Protein AF-A0A844G2J6-F1 (afdb_monomer_lite)

Secondary structure (DSSP, 8-state):
------HHHHHHHHHHHHSSSHHHHHHHHHH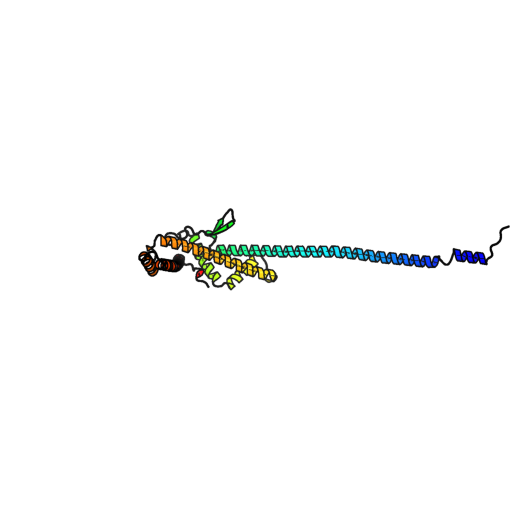HHHHHHHHHHHHHHHHHHHHHHHHHHHHHHHHHHHHHHHHHHHHHHHHHHHHHHHHHHHHHTT-GGGEEE-TTT--EEE--TTSEETTEE-S-HHHHHHHHHHHHHHHHHHTSHHHHHHHHHHHHHHHHT--GGG--HHHHHHHHHHHHHHHHHHHHHHHHHHHHHHHHHHHHHHH-GGG---HHHHHHHHHHHHSPSSHHHHHHHHHHHHHHHHHHHHHHHHHH----GGG--

Structure (mmCIF, N/CA/C/O backbone):
data_AF-A0A844G2J6-F1
#
_entry.id   AF-A0A844G2J6-F1
#
loop_
_atom_site.group_PDB
_atom_site.id
_atom_site.type_symbol
_atom_site.label_atom_id
_atom_site.label_alt_id
_atom_site.label_comp_id
_atom_site.label_asym_id
_atom_site.label_entity_id
_atom_site.label_seq_id
_atom_site.pdbx_PDB_ins_code
_atom_site.Cartn_x
_atom_site.Cartn_y
_atom_site.Cartn_z
_atom_site.occupancy
_atom_site.B_iso_or_equiv
_atom_site.auth_seq_id
_atom_site.auth_comp_id
_atom_site.auth_asym_id
_atom_site.auth_atom_id
_atom_site.pdbx_PDB_model_num
ATOM 1 N N . MET A 1 1 ? 70.015 45.980 -102.885 1.00 38.03 1 MET A N 1
ATOM 2 C CA . MET A 1 1 ? 71.198 45.625 -102.068 1.00 38.03 1 MET A CA 1
ATOM 3 C C . MET A 1 1 ? 70.719 45.194 -100.690 1.00 38.03 1 MET A C 1
ATOM 5 O O . MET A 1 1 ? 70.297 46.044 -99.923 1.00 38.03 1 MET A O 1
ATOM 9 N N . ALA A 1 2 ? 70.700 43.890 -100.407 1.00 39.66 2 ALA A N 1
ATOM 10 C CA . ALA A 1 2 ? 70.307 43.357 -99.101 1.00 39.66 2 ALA A CA 1
ATOM 11 C C . ALA A 1 2 ? 71.564 42.880 -98.361 1.00 39.66 2 ALA A C 1
ATOM 13 O O . ALA A 1 2 ? 72.277 41.994 -98.836 1.00 39.66 2 ALA A O 1
ATOM 14 N N . SER A 1 3 ? 71.861 43.516 -97.232 1.00 47.78 3 SER A N 1
ATOM 15 C CA . SER A 1 3 ? 72.982 43.195 -96.354 1.00 47.78 3 SER A CA 1
ATOM 16 C C . SER A 1 3 ? 72.789 41.803 -95.743 1.00 47.78 3 SER A C 1
ATOM 18 O O . SER A 1 3 ? 71.801 41.521 -95.066 1.00 47.78 3 SER A O 1
ATOM 20 N N . ARG A 1 4 ? 73.738 40.893 -95.991 1.00 55.53 4 ARG A N 1
ATOM 21 C CA . ARG A 1 4 ? 73.756 39.570 -95.353 1.00 55.53 4 ARG A CA 1
ATOM 22 C C . ARG A 1 4 ? 74.098 39.741 -93.872 1.00 55.53 4 ARG A C 1
ATOM 24 O O . ARG A 1 4 ? 75.212 40.129 -93.533 1.00 55.53 4 ARG A O 1
ATOM 31 N N . LEU A 1 5 ? 73.139 39.436 -92.998 1.00 55.03 5 LEU A N 1
ATOM 32 C CA . LEU A 1 5 ? 73.350 39.320 -91.553 1.00 55.03 5 LEU A CA 1
ATOM 33 C C . LEU A 1 5 ? 74.491 38.332 -91.264 1.00 55.03 5 LEU A C 1
ATOM 35 O O . LEU A 1 5 ? 74.475 37.194 -91.736 1.00 55.03 5 LEU A O 1
ATOM 39 N N . SER A 1 6 ? 75.475 38.773 -90.477 1.00 60.25 6 SER A N 1
ATOM 40 C CA . SER A 1 6 ? 76.598 37.944 -90.033 1.00 60.25 6 SER A CA 1
ATOM 41 C C . SER A 1 6 ? 76.106 36.711 -89.267 1.00 60.25 6 SER A C 1
ATOM 43 O O . SER A 1 6 ? 75.184 36.790 -88.450 1.00 60.25 6 SER A O 1
ATOM 45 N N . TYR A 1 7 ? 76.754 35.567 -89.506 1.00 58.81 7 TYR A N 1
ATOM 46 C CA . TYR A 1 7 ? 76.458 34.275 -88.874 1.00 58.81 7 TYR A CA 1
ATOM 47 C C . TYR A 1 7 ? 76.386 34.370 -87.340 1.00 58.81 7 TYR A C 1
ATOM 49 O O . TYR A 1 7 ? 75.514 33.768 -86.718 1.00 58.81 7 TYR A O 1
ATOM 57 N N . ARG A 1 8 ? 77.225 35.216 -86.722 1.00 58.56 8 ARG A N 1
ATOM 58 C CA . ARG A 1 8 ? 77.200 35.461 -85.270 1.00 58.56 8 ARG A CA 1
ATOM 59 C C . ARG A 1 8 ? 75.920 36.159 -84.812 1.00 58.56 8 ARG A C 1
ATOM 61 O O . ARG A 1 8 ? 75.346 35.750 -83.806 1.00 58.56 8 ARG A O 1
ATOM 68 N N . THR A 1 9 ? 75.439 37.154 -85.552 1.00 62.03 9 THR A N 1
ATOM 69 C CA . THR A 1 9 ? 74.200 37.880 -85.232 1.00 62.03 9 THR A CA 1
ATOM 70 C C . THR A 1 9 ? 72.976 36.985 -85.419 1.00 62.03 9 THR A C 1
ATOM 72 O O . THR A 1 9 ? 72.078 36.993 -84.584 1.00 62.03 9 THR A O 1
ATOM 75 N N . ARG A 1 10 ? 72.986 36.128 -86.450 1.00 55.34 10 ARG A N 1
ATOM 76 C CA . ARG A 1 10 ? 71.935 35.128 -86.696 1.00 55.34 10 ARG A CA 1
ATOM 77 C C . ARG A 1 10 ? 71.924 34.023 -85.634 1.00 55.34 10 ARG A C 1
ATOM 79 O O . ARG A 1 10 ? 70.853 33.640 -85.186 1.00 55.34 10 ARG A O 1
ATOM 86 N N . SER A 1 11 ? 73.095 33.571 -85.172 1.00 55.47 11 SER A N 1
ATOM 87 C CA . SER A 1 11 ? 73.214 32.581 -84.088 1.00 55.47 11 SER A CA 1
ATOM 88 C C . SER A 1 11 ? 72.790 33.127 -82.718 1.00 55.47 11 SER A C 1
ATOM 90 O O . SER A 1 11 ? 72.185 32.402 -81.936 1.00 55.47 11 SER A O 1
ATOM 92 N N . LYS A 1 12 ? 73.043 34.416 -82.438 1.00 59.94 12 LYS A N 1
ATOM 93 C CA . LYS A 1 12 ? 72.573 35.085 -81.214 1.00 59.94 12 LYS A CA 1
ATOM 94 C C . LYS A 1 12 ? 71.067 35.342 -81.242 1.00 59.94 12 LYS A C 1
ATOM 96 O O . LYS A 1 12 ? 70.417 35.132 -80.228 1.00 59.94 12 LYS A O 1
ATOM 101 N N . LEU A 1 13 ? 70.513 35.726 -82.395 1.00 56.41 13 LEU A N 1
ATOM 102 C CA . LEU A 1 13 ? 69.064 35.849 -82.577 1.00 56.41 13 LEU A CA 1
ATOM 103 C C . LEU A 1 13 ? 68.360 34.492 -82.485 1.00 56.41 13 LEU A C 1
ATOM 105 O O . LEU A 1 13 ? 67.333 34.409 -81.833 1.00 56.41 13 LEU A O 1
ATOM 109 N N . LEU A 1 14 ? 68.930 33.422 -83.051 1.00 56.06 14 LEU A N 1
ATOM 110 C CA . LEU A 1 14 ? 68.391 32.065 -82.906 1.00 56.06 14 LEU A CA 1
ATOM 111 C C . LEU A 1 14 ? 68.468 31.556 -81.460 1.00 56.06 14 LEU A C 1
ATOM 113 O O . LEU A 1 14 ? 67.520 30.930 -81.013 1.00 56.06 14 LEU A O 1
ATOM 117 N N . LYS A 1 15 ? 69.525 31.877 -80.699 1.00 54.53 15 LYS A N 1
ATOM 118 C CA . LYS A 1 15 ? 69.583 31.575 -79.256 1.00 54.53 15 LYS A CA 1
ATOM 119 C C . LYS A 1 15 ? 68.542 32.352 -78.442 1.00 54.53 15 LYS A C 1
ATOM 121 O O . LYS A 1 15 ? 67.881 31.756 -77.606 1.00 54.53 15 LYS A O 1
ATOM 126 N N . LEU A 1 16 ? 68.342 33.639 -78.732 1.00 55.03 16 LEU A N 1
ATOM 127 C CA . LEU A 1 16 ? 67.310 34.462 -78.085 1.00 55.03 16 LEU A CA 1
ATOM 128 C C . LEU A 1 16 ? 65.877 34.053 -78.469 1.00 55.03 16 LEU A C 1
ATOM 130 O O . LEU A 1 16 ? 64.970 34.226 -77.666 1.00 55.03 16 LEU A O 1
ATOM 134 N N . LEU A 1 17 ? 65.672 33.503 -79.672 1.00 53.16 17 LEU A N 1
ATOM 135 C CA . LEU A 1 17 ? 64.368 33.009 -80.133 1.00 53.16 17 LEU A CA 1
ATOM 136 C C . LEU A 1 17 ? 64.063 31.559 -79.720 1.00 53.16 17 LEU A C 1
ATOM 138 O O . LEU A 1 17 ? 62.895 31.195 -79.753 1.00 53.16 17 LEU A O 1
ATOM 142 N N . HIS A 1 18 ? 65.062 30.727 -79.390 1.00 54.03 18 HIS A N 1
ATOM 143 C CA . HIS A 1 18 ? 64.868 29.280 -79.166 1.00 54.03 18 HIS A CA 1
ATOM 144 C C . HIS A 1 18 ? 65.481 28.695 -77.880 1.00 54.03 18 HIS A C 1
ATOM 146 O O . HIS A 1 18 ? 65.422 27.481 -77.710 1.00 54.03 18 HIS A O 1
ATOM 152 N N . GLY A 1 19 ? 66.072 29.461 -76.958 1.00 53.16 19 GLY A N 1
ATOM 153 C CA . GLY A 1 19 ? 66.749 28.798 -75.837 1.00 53.16 19 GLY A CA 1
ATOM 154 C C . GLY A 1 19 ? 67.123 29.680 -74.666 1.00 53.16 19 GLY A C 1
ATOM 155 O O . GLY A 1 19 ? 68.277 30.070 -74.556 1.00 53.16 19 GLY A O 1
ATOM 156 N N . GLU A 1 20 ? 66.138 29.907 -73.795 1.00 45.84 20 GLU A N 1
ATOM 157 C CA . GLU A 1 20 ? 66.303 29.984 -72.327 1.00 45.84 20 GLU A CA 1
ATOM 158 C C . GLU A 1 20 ? 64.940 30.018 -71.602 1.00 45.84 20 GLU A C 1
ATOM 160 O O . GLU A 1 20 ? 64.871 29.732 -70.413 1.00 45.84 20 GLU A O 1
ATOM 165 N N . SER A 1 21 ? 63.831 30.265 -72.318 1.00 49.78 21 SER A N 1
ATOM 166 C CA . SER A 1 21 ? 62.484 30.283 -71.720 1.00 49.78 21 SER A CA 1
ATOM 167 C C . SER A 1 21 ? 61.708 28.960 -71.806 1.00 49.78 21 SER A C 1
ATOM 169 O O . SER A 1 21 ? 60.762 28.807 -71.048 1.00 49.78 21 SER A O 1
ATOM 171 N N . ALA A 1 22 ? 62.070 28.021 -72.690 1.00 48.78 22 ALA A N 1
ATOM 172 C CA . ALA A 1 22 ? 61.271 26.808 -72.937 1.00 48.78 22 ALA A CA 1
ATOM 173 C C . ALA A 1 22 ? 61.514 25.685 -71.910 1.00 48.78 22 ALA A C 1
ATOM 175 O O . ALA A 1 22 ? 60.570 25.047 -71.469 1.00 48.78 22 ALA A O 1
ATOM 176 N N . ALA A 1 23 ? 62.761 25.486 -71.463 1.00 48.62 23 ALA A N 1
ATOM 177 C CA . ALA A 1 23 ? 63.071 24.485 -70.435 1.00 48.62 23 ALA A CA 1
ATOM 178 C C . ALA A 1 23 ? 62.541 24.901 -69.048 1.00 48.62 23 ALA A C 1
ATOM 180 O O . ALA A 1 23 ? 61.980 24.084 -68.326 1.00 48.62 23 ALA A O 1
ATOM 181 N N . ASN A 1 24 ? 62.630 26.196 -68.713 1.00 49.09 24 ASN A N 1
ATOM 182 C CA . ASN A 1 24 ? 62.029 26.730 -67.489 1.00 49.09 24 ASN A CA 1
ATOM 183 C C . ASN A 1 24 ? 60.497 26.810 -67.592 1.00 49.09 24 ASN A C 1
ATOM 185 O O . ASN A 1 24 ? 59.831 26.597 -66.586 1.00 49.09 24 ASN A O 1
ATOM 189 N N . SER A 1 25 ? 59.908 27.094 -68.766 1.00 52.03 25 SER A N 1
ATOM 190 C CA . SER A 1 25 ? 58.443 27.064 -68.911 1.00 52.03 25 SER A CA 1
ATOM 191 C C . SER A 1 25 ? 57.895 25.648 -68.802 1.00 52.03 25 SER A C 1
ATOM 193 O O . SER A 1 25 ? 56.888 25.474 -68.136 1.00 52.03 25 SER A O 1
ATOM 195 N N . GLU A 1 26 ? 58.566 24.641 -69.367 1.00 55.22 26 GLU A N 1
ATOM 196 C CA . GLU A 1 26 ? 58.175 23.235 -69.206 1.00 55.22 26 GLU A CA 1
ATOM 197 C C . GLU A 1 26 ? 58.295 22.776 -67.745 1.00 55.22 26 GLU A C 1
ATOM 199 O O . GLU A 1 26 ? 57.360 22.166 -67.238 1.00 55.22 26 GLU A O 1
ATOM 204 N N . GLU A 1 27 ? 59.366 23.119 -67.017 1.00 60.72 27 GLU A N 1
ATOM 205 C CA . GLU A 1 27 ? 59.474 22.813 -65.577 1.00 60.72 27 GLU A CA 1
ATOM 206 C C . GLU A 1 27 ? 58.446 23.575 -64.722 1.00 60.72 27 GLU A C 1
ATOM 208 O O . GLU A 1 27 ? 57.908 23.024 -63.758 1.00 60.72 27 GLU A O 1
ATOM 213 N N . HIS A 1 28 ? 58.134 24.830 -65.060 1.00 63.06 28 HIS A N 1
ATOM 214 C CA . HIS A 1 28 ? 57.092 25.605 -64.384 1.00 63.06 28 HIS A CA 1
ATOM 215 C C . HIS A 1 28 ? 55.682 25.089 -64.698 1.00 63.06 28 HIS A C 1
ATOM 217 O O . HIS A 1 28 ? 54.852 25.042 -63.792 1.00 63.06 28 HIS A O 1
ATOM 223 N N . GLU A 1 29 ? 55.412 24.657 -65.930 1.00 66.62 29 GLU A N 1
ATOM 224 C CA . GLU A 1 29 ? 54.155 24.016 -66.325 1.00 66.62 29 GLU A CA 1
ATOM 225 C C . GLU A 1 29 ? 54.007 22.645 -65.660 1.00 66.62 29 GLU A C 1
ATOM 227 O O . GLU A 1 29 ? 52.950 22.350 -65.106 1.00 66.62 29 GLU A O 1
ATOM 232 N N . LEU A 1 30 ? 55.073 21.840 -65.605 1.00 72.50 30 LEU A N 1
ATOM 233 C CA . LEU A 1 30 ? 55.071 20.549 -64.919 1.00 72.50 30 LEU A CA 1
ATOM 234 C C . LEU A 1 30 ? 54.838 20.726 -63.411 1.00 72.50 30 LEU A C 1
ATOM 236 O O . LEU A 1 30 ? 54.000 20.036 -62.835 1.00 72.50 30 LEU A O 1
ATOM 240 N N . ASN A 1 31 ? 55.515 21.687 -62.772 1.00 74.19 31 ASN A N 1
ATOM 241 C CA . ASN A 1 31 ? 55.301 22.015 -61.359 1.00 74.19 31 ASN A CA 1
ATOM 242 C C . ASN A 1 31 ? 53.898 22.579 -61.095 1.00 74.19 31 ASN A C 1
ATOM 244 O O . ASN A 1 31 ? 53.303 22.251 -60.070 1.00 74.19 31 ASN A O 1
ATOM 248 N N . ALA A 1 32 ? 53.338 23.381 -62.006 1.00 75.06 32 ALA A N 1
ATOM 249 C CA . ALA A 1 32 ? 51.963 23.866 -61.905 1.00 75.06 32 ALA A CA 1
ATOM 250 C C . ALA A 1 32 ? 50.948 22.718 -62.021 1.00 75.06 32 ALA A C 1
ATOM 252 O O . ALA A 1 32 ? 50.003 22.657 -61.235 1.00 75.06 32 ALA A O 1
ATOM 253 N N . VAL A 1 33 ? 51.177 21.766 -62.930 1.00 80.88 33 VAL A N 1
ATOM 254 C CA . VAL A 1 33 ? 50.357 20.555 -63.074 1.00 80.88 33 VAL A CA 1
ATOM 255 C C . VAL A 1 33 ? 50.479 19.663 -61.836 1.00 80.88 33 VAL A C 1
ATOM 257 O O . VAL A 1 33 ? 49.460 19.216 -61.313 1.00 80.88 33 VAL A O 1
ATOM 260 N N . PHE A 1 34 ? 51.683 19.451 -61.298 1.00 79.06 34 PHE A N 1
ATOM 261 C CA . PHE A 1 34 ? 51.869 18.702 -60.050 1.00 79.06 34 PHE A CA 1
ATOM 262 C C . PHE A 1 34 ? 51.195 19.385 -58.859 1.00 79.06 34 PHE A C 1
ATOM 264 O O . PHE A 1 34 ? 50.539 18.710 -58.064 1.00 79.06 34 PHE A O 1
ATOM 271 N N . LEU A 1 35 ? 51.290 20.713 -58.746 1.00 85.06 35 LEU A N 1
ATOM 272 C CA . LEU A 1 35 ? 50.592 21.480 -57.716 1.00 85.06 35 LEU A CA 1
ATOM 273 C C . LEU A 1 35 ? 49.072 21.338 -57.866 1.00 85.06 35 LEU A C 1
ATOM 275 O O . LEU A 1 35 ? 48.380 21.113 -56.878 1.00 85.06 35 LEU A O 1
ATOM 279 N N . GLN A 1 36 ? 48.555 21.402 -59.094 1.00 85.00 36 GLN A N 1
ATOM 280 C CA . GLN A 1 36 ? 47.131 21.257 -59.384 1.00 85.00 36 GLN A CA 1
ATOM 281 C C . GLN A 1 36 ? 46.622 19.844 -59.077 1.00 85.00 36 GLN A C 1
ATOM 283 O O . GLN A 1 36 ? 45.550 19.701 -58.495 1.00 85.00 36 GLN A O 1
ATOM 288 N N . ILE A 1 37 ? 47.399 18.807 -59.398 1.00 84.88 37 ILE A N 1
ATOM 289 C CA . ILE A 1 37 ? 47.086 17.418 -59.037 1.00 84.88 37 ILE A CA 1
ATOM 290 C C . ILE A 1 37 ? 47.108 17.253 -57.514 1.00 84.88 37 ILE A C 1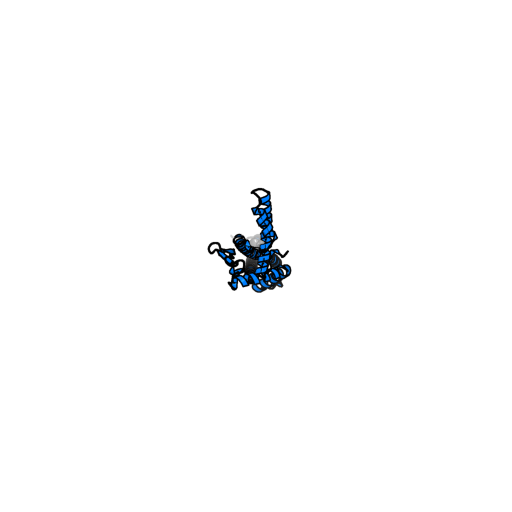
ATOM 292 O O . ILE A 1 37 ? 46.184 16.674 -56.950 1.00 84.88 37 ILE A O 1
ATOM 296 N N . THR A 1 38 ? 48.110 17.805 -56.830 1.00 88.00 38 THR A N 1
ATOM 297 C CA . THR A 1 38 ? 48.218 17.723 -55.365 1.00 88.00 38 THR A CA 1
ATOM 298 C C . THR A 1 38 ? 47.055 18.446 -54.684 1.00 88.00 38 THR A C 1
ATOM 300 O O . THR A 1 38 ? 46.446 17.908 -53.760 1.00 88.00 38 THR A O 1
ATOM 303 N N . LEU A 1 39 ? 46.681 19.628 -55.183 1.00 88.12 39 LEU A N 1
ATOM 304 C CA . LEU A 1 39 ? 45.526 20.386 -54.708 1.00 88.12 39 LEU A CA 1
ATOM 305 C C . LEU A 1 39 ? 44.217 19.634 -54.974 1.00 88.12 39 LEU A C 1
ATOM 307 O O . LEU A 1 39 ? 43.365 19.569 -54.094 1.00 88.12 39 LEU A O 1
ATOM 311 N N . ALA A 1 40 ? 44.061 19.034 -56.156 1.00 88.75 40 ALA A N 1
ATOM 312 C CA . ALA A 1 40 ? 42.883 18.245 -56.502 1.00 88.75 40 ALA A CA 1
ATOM 313 C C . ALA A 1 40 ? 42.748 17.010 -55.601 1.00 88.75 40 ALA A C 1
ATOM 315 O O . ALA A 1 40 ? 41.662 16.742 -55.092 1.00 88.75 40 ALA A O 1
ATOM 316 N N . ILE A 1 41 ? 43.848 16.299 -55.334 1.00 90.12 41 ILE A N 1
ATOM 317 C CA . ILE A 1 41 ? 43.869 15.165 -54.403 1.00 90.12 41 ILE A CA 1
ATOM 318 C C . ILE A 1 41 ? 43.509 15.633 -52.989 1.00 90.12 41 ILE A C 1
ATOM 320 O O . ILE A 1 41 ? 42.654 15.026 -52.348 1.00 90.12 41 ILE A O 1
ATOM 324 N N . MET A 1 42 ? 44.093 16.738 -52.516 1.00 91.75 42 MET A N 1
ATOM 325 C CA . MET A 1 42 ? 43.768 17.316 -51.210 1.00 91.75 42 MET A CA 1
ATOM 326 C C . MET A 1 42 ? 42.285 17.694 -51.113 1.00 91.75 42 MET A C 1
ATOM 328 O O . MET A 1 42 ? 41.647 17.409 -50.104 1.00 91.75 42 MET A O 1
ATOM 332 N N . LEU A 1 43 ? 41.715 18.282 -52.168 1.00 91.75 43 LEU A N 1
ATOM 333 C CA . LEU A 1 43 ? 40.308 18.670 -52.214 1.00 91.75 43 LEU A CA 1
ATOM 334 C C . LEU A 1 43 ? 39.384 17.445 -52.182 1.00 91.75 43 LEU A C 1
ATOM 336 O O . LEU A 1 43 ? 38.404 17.442 -51.443 1.00 91.75 43 LEU A O 1
ATOM 340 N N . ILE A 1 44 ? 39.724 16.380 -52.914 1.00 89.56 44 ILE A N 1
ATOM 341 C CA . ILE A 1 44 ? 38.993 15.104 -52.875 1.00 89.56 44 ILE A CA 1
ATOM 342 C C . ILE A 1 44 ? 39.046 14.498 -51.468 1.00 89.56 44 ILE A C 1
ATOM 344 O O . ILE A 1 44 ? 38.012 14.077 -50.945 1.00 89.56 44 ILE A O 1
ATOM 348 N N . PHE A 1 45 ? 40.216 14.492 -50.824 1.00 89.94 45 PHE A N 1
ATOM 349 C CA . PHE A 1 45 ? 40.353 14.027 -49.441 1.00 89.94 45 PHE A CA 1
ATOM 350 C C . PHE A 1 45 ? 39.523 14.866 -48.472 1.00 89.94 45 PHE A C 1
ATOM 352 O O . PHE A 1 45 ? 38.827 14.308 -47.628 1.00 89.94 45 PHE A O 1
ATOM 359 N N . MET A 1 46 ? 39.547 16.190 -48.622 1.00 85.81 46 MET A N 1
ATOM 360 C CA . MET A 1 46 ? 38.793 17.102 -47.771 1.00 85.81 46 MET A CA 1
ATOM 361 C C . MET A 1 46 ? 37.281 16.880 -47.922 1.00 85.81 46 MET A C 1
ATOM 363 O O . MET A 1 46 ? 36.587 16.734 -46.921 1.00 85.81 46 MET A O 1
ATOM 367 N N . ILE A 1 47 ? 36.774 16.769 -49.155 1.00 84.69 47 ILE A N 1
ATOM 368 C CA . ILE A 1 47 ? 35.358 16.475 -49.431 1.00 84.69 47 ILE A CA 1
ATOM 369 C C . ILE A 1 47 ? 34.964 15.116 -48.844 1.00 84.69 47 ILE A C 1
ATOM 371 O O . ILE A 1 47 ? 33.934 15.006 -48.185 1.00 84.69 47 ILE A O 1
ATOM 375 N N . THR A 1 48 ? 35.793 14.088 -49.033 1.00 82.81 48 THR A N 1
ATOM 376 C CA . THR A 1 48 ? 35.517 12.739 -48.511 1.00 82.81 48 THR A CA 1
ATOM 377 C C . THR A 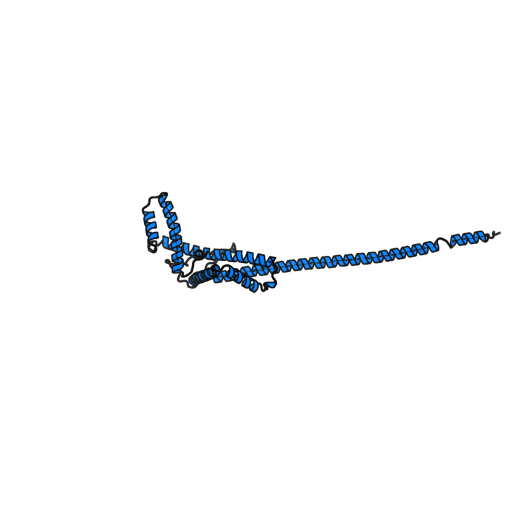1 48 ? 35.497 12.726 -46.982 1.00 82.81 48 THR A C 1
ATOM 379 O O . THR A 1 48 ? 34.619 12.107 -46.385 1.00 82.81 48 THR A O 1
ATOM 382 N N . PHE A 1 49 ? 36.419 13.448 -46.340 1.00 82.06 49 PHE A N 1
ATOM 383 C CA . PHE A 1 49 ? 36.458 13.607 -44.888 1.00 82.06 49 PHE A CA 1
ATOM 384 C C . PHE A 1 49 ? 35.225 14.346 -44.357 1.00 82.06 49 PHE A C 1
ATOM 386 O O . PHE A 1 49 ? 34.625 13.894 -43.385 1.00 82.06 49 PHE A O 1
ATOM 393 N N . PHE A 1 50 ? 34.803 15.435 -45.008 1.00 77.88 50 PHE A N 1
ATOM 394 C CA . PHE A 1 50 ? 33.596 16.168 -44.616 1.00 77.88 50 PHE A CA 1
ATOM 395 C C . PHE A 1 50 ? 32.329 15.324 -44.770 1.00 77.88 50 PHE A C 1
ATOM 397 O O . PHE A 1 50 ? 31.548 15.244 -43.827 1.00 77.88 50 PHE A O 1
ATOM 404 N N . LEU A 1 51 ? 32.164 14.623 -45.897 1.00 77.12 51 LEU A N 1
ATOM 405 C CA . LEU A 1 51 ? 31.034 13.710 -46.107 1.00 77.12 51 LEU A CA 1
ATOM 406 C C . LEU A 1 51 ? 31.019 12.567 -45.085 1.00 77.12 51 LEU A C 1
ATOM 408 O O . LEU A 1 51 ? 29.953 12.153 -44.631 1.00 77.12 51 LEU A O 1
ATOM 412 N N . PHE A 1 52 ? 32.193 12.058 -44.703 1.00 79.38 52 PHE A N 1
ATOM 413 C CA . PHE A 1 52 ? 32.309 11.034 -43.670 1.00 79.38 52 PHE A CA 1
ATOM 414 C C . PHE A 1 52 ? 31.941 11.579 -42.287 1.00 79.38 52 PHE A C 1
ATOM 416 O O . PHE A 1 52 ? 31.158 10.946 -41.585 1.00 79.38 52 PHE A O 1
ATOM 423 N N . MET A 1 53 ? 32.451 12.752 -41.904 1.00 74.44 53 MET A N 1
ATOM 424 C CA . MET A 1 53 ? 32.146 13.397 -40.620 1.00 74.44 53 MET A CA 1
ATOM 425 C C . MET A 1 53 ? 30.667 13.771 -40.490 1.00 74.44 53 MET A C 1
ATOM 427 O O . MET A 1 53 ? 30.073 13.554 -39.439 1.00 74.44 53 MET A O 1
ATOM 431 N N . GLU A 1 54 ? 30.053 14.293 -41.551 1.00 73.38 54 GLU A N 1
ATOM 432 C CA . GLU A 1 54 ? 28.631 14.649 -41.565 1.00 73.38 54 GLU A CA 1
ATOM 433 C C . GLU A 1 54 ? 27.745 13.403 -41.438 1.00 73.38 54 GLU A C 1
ATOM 435 O O . GLU A 1 54 ? 26.835 13.359 -40.609 1.00 73.38 54 GLU A O 1
ATOM 440 N N . LYS A 1 55 ? 28.059 12.348 -42.200 1.00 73.69 55 LYS A N 1
ATOM 441 C CA . LYS A 1 55 ? 27.310 11.091 -42.154 1.00 73.69 55 LYS A CA 1
ATOM 442 C C . LYS A 1 55 ? 27.477 10.360 -40.821 1.00 73.69 55 LYS A C 1
ATOM 444 O O . LYS A 1 55 ? 26.488 9.913 -40.251 1.00 73.69 55 LYS A O 1
ATOM 449 N N . THR A 1 56 ? 28.700 10.267 -40.299 1.00 69.38 56 THR A N 1
ATOM 450 C CA . THR A 1 56 ? 28.961 9.595 -39.016 1.00 69.38 56 THR A CA 1
ATOM 451 C C . THR A 1 56 ? 28.437 10.396 -37.829 1.00 69.38 56 THR A C 1
ATOM 453 O O . THR A 1 56 ? 27.829 9.808 -36.943 1.00 69.38 56 THR A O 1
ATOM 456 N N . GLY A 1 57 ? 28.579 11.724 -37.825 1.00 70.38 57 GLY A N 1
ATOM 457 C CA . GLY A 1 57 ? 28.002 12.585 -36.790 1.00 70.38 57 GLY A CA 1
ATOM 458 C C . GLY A 1 57 ? 26.474 12.515 -36.757 1.00 70.38 57 GLY A C 1
ATOM 459 O O . GLY A 1 57 ? 25.887 12.389 -35.685 1.00 70.38 57 GLY A O 1
ATOM 460 N N . GLY A 1 58 ? 25.823 12.516 -37.926 1.00 72.94 58 GLY A N 1
ATOM 461 C CA . GLY A 1 58 ? 24.374 12.331 -38.026 1.00 72.94 58 GLY A CA 1
ATOM 462 C C . GLY A 1 58 ? 23.904 10.943 -37.573 1.00 72.94 58 GLY A C 1
ATOM 463 O O . GLY A 1 58 ? 22.892 10.830 -36.885 1.00 72.94 58 GLY A O 1
ATOM 464 N N . GLU A 1 59 ? 24.641 9.883 -37.919 1.00 71.44 59 GLU A N 1
ATOM 465 C CA . GLU A 1 59 ? 24.343 8.515 -37.472 1.00 71.44 59 GLU A CA 1
ATOM 466 C C . GLU A 1 59 ? 24.535 8.341 -35.957 1.00 71.44 59 GLU A C 1
ATOM 468 O O . GLU A 1 59 ? 23.691 7.713 -35.320 1.00 71.44 59 GLU A O 1
ATOM 473 N N . ILE A 1 60 ? 25.580 8.931 -35.367 1.00 71.94 60 ILE A N 1
ATOM 474 C CA . ILE A 1 60 ? 25.831 8.900 -33.916 1.00 71.94 60 ILE A CA 1
ATOM 475 C C . ILE A 1 60 ? 24.720 9.633 -33.162 1.00 71.94 60 ILE A C 1
ATOM 477 O O . ILE A 1 60 ? 24.108 9.039 -32.280 1.00 71.94 60 ILE A O 1
ATOM 481 N N . ASN A 1 61 ? 24.380 10.862 -33.565 1.00 73.50 61 ASN A N 1
ATOM 482 C CA . ASN A 1 61 ? 23.301 11.620 -32.923 1.00 73.50 61 ASN A CA 1
ATOM 483 C C . ASN A 1 61 ? 21.962 10.871 -32.996 1.00 73.50 61 ASN A C 1
ATOM 485 O O . ASN A 1 61 ? 21.235 10.795 -32.012 1.00 73.50 6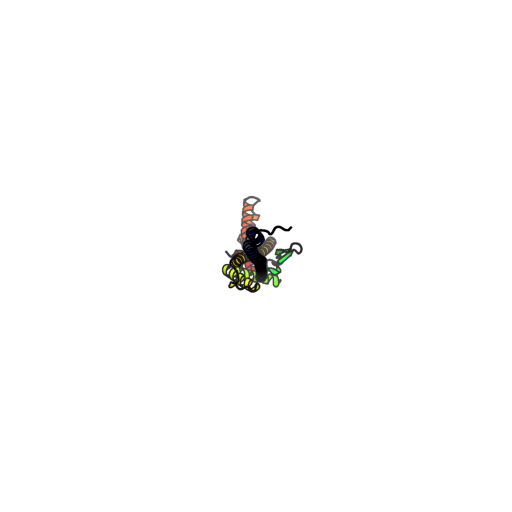1 ASN A O 1
ATOM 489 N N . ARG A 1 62 ? 21.653 10.247 -34.140 1.00 75.38 62 ARG A N 1
ATOM 490 C CA . ARG A 1 62 ? 20.437 9.437 -34.292 1.00 75.38 62 ARG A CA 1
ATOM 491 C C . ARG A 1 62 ? 20.451 8.188 -33.407 1.00 75.38 62 ARG A C 1
ATOM 493 O O . ARG A 1 62 ? 19.401 7.783 -32.914 1.00 75.38 62 ARG A O 1
ATOM 500 N N . LEU A 1 63 ? 21.604 7.541 -33.236 1.00 78.06 63 LEU A N 1
ATOM 501 C CA . LEU A 1 63 ? 21.746 6.398 -32.331 1.00 78.06 63 LEU A CA 1
ATOM 502 C C . LEU A 1 63 ? 21.574 6.817 -30.869 1.00 78.06 63 LEU A C 1
ATOM 504 O O . LEU A 1 63 ? 20.916 6.094 -30.122 1.00 78.06 63 LEU A O 1
ATOM 508 N N . ASP A 1 64 ? 22.107 7.975 -30.485 1.00 80.50 64 ASP A N 1
ATOM 509 C CA . ASP A 1 64 ? 21.934 8.536 -29.146 1.00 80.50 64 ASP A CA 1
ATOM 510 C C . ASP A 1 64 ? 20.464 8.895 -28.885 1.00 80.50 64 ASP A C 1
ATOM 512 O O . ASP A 1 64 ? 19.907 8.465 -27.878 1.00 80.50 64 ASP A O 1
ATOM 516 N N . GLU A 1 65 ? 19.780 9.545 -29.832 1.00 82.00 65 GLU A N 1
ATOM 517 C CA . GLU A 1 65 ? 18.335 9.814 -29.748 1.00 82.00 65 GLU A CA 1
ATOM 518 C C . GLU A 1 65 ? 17.509 8.524 -29.621 1.00 82.00 65 GLU A C 1
ATOM 520 O O . GLU A 1 65 ? 16.596 8.434 -28.799 1.00 82.00 65 GLU A O 1
ATOM 525 N N . LEU A 1 66 ? 17.822 7.495 -30.417 1.00 82.06 66 LEU A N 1
ATOM 526 C CA . LEU A 1 66 ? 17.144 6.196 -30.340 1.00 82.06 66 LEU A CA 1
ATOM 527 C C . LEU A 1 66 ? 17.397 5.501 -29.001 1.00 82.06 66 LEU A C 1
ATOM 529 O O . LEU A 1 66 ? 16.501 4.842 -28.470 1.00 82.06 66 LEU A O 1
ATOM 533 N N . ARG A 1 67 ? 18.605 5.639 -28.453 1.00 81.81 67 ARG A N 1
ATOM 534 C CA . ARG A 1 67 ? 18.963 5.101 -27.142 1.00 81.81 67 ARG A CA 1
ATOM 535 C C . ARG A 1 67 ? 18.203 5.818 -26.031 1.00 81.81 67 ARG A C 1
ATOM 537 O O . ARG A 1 67 ? 17.617 5.144 -25.190 1.00 81.81 67 ARG A O 1
ATOM 544 N N . GLU A 1 68 ? 18.140 7.145 -26.065 1.00 83.81 68 GLU A N 1
ATOM 545 C CA . GLU A 1 68 ? 17.352 7.932 -25.114 1.00 83.81 68 GLU A CA 1
ATOM 546 C C . GLU A 1 68 ? 15.863 7.578 -25.186 1.00 83.81 68 GLU A C 1
ATOM 548 O O . GLU A 1 68 ? 15.230 7.350 -24.155 1.00 83.81 68 GLU A O 1
ATOM 553 N N . GLN A 1 69 ? 15.299 7.451 -26.391 1.00 83.31 69 GLN A N 1
ATOM 554 C CA . GLN A 1 69 ? 13.910 7.017 -26.575 1.00 83.31 69 GLN A CA 1
ATOM 555 C C . GLN A 1 69 ? 13.666 5.612 -26.018 1.00 83.31 69 GLN A C 1
ATOM 557 O O . GLN A 1 69 ? 12.631 5.365 -25.396 1.00 83.31 69 GLN A O 1
ATOM 562 N N . LEU A 1 70 ? 14.609 4.689 -26.217 1.00 85.00 70 LEU A N 1
ATOM 563 C CA . LEU A 1 70 ? 14.523 3.332 -25.683 1.00 85.00 70 LEU A CA 1
ATOM 564 C C . LEU A 1 70 ? 14.570 3.326 -24.149 1.00 85.00 70 LEU A C 1
ATOM 566 O O . LEU A 1 70 ? 13.779 2.619 -23.519 1.00 85.00 70 LEU A O 1
ATOM 570 N N . ASP A 1 71 ? 15.458 4.118 -23.551 1.00 84.06 71 ASP A N 1
ATOM 571 C CA . ASP A 1 71 ? 15.588 4.233 -22.099 1.00 84.06 71 ASP A CA 1
ATOM 572 C C . ASP A 1 71 ? 14.336 4.883 -21.482 1.00 84.06 71 ASP A C 1
ATOM 574 O O . ASP A 1 71 ? 13.799 4.380 -20.491 1.00 84.06 71 ASP A O 1
ATOM 578 N N . LEU A 1 72 ? 13.779 5.919 -22.120 1.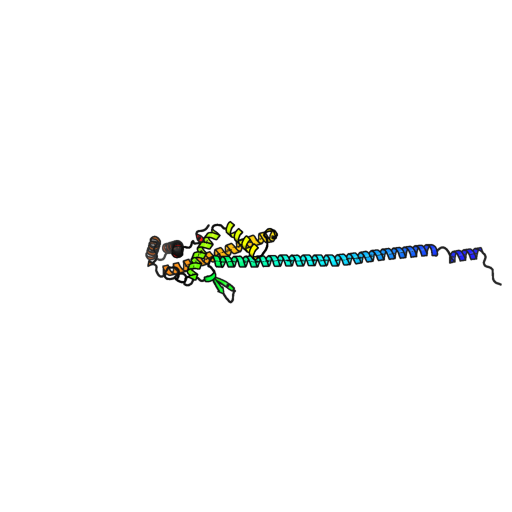00 86.31 72 LEU A N 1
ATOM 579 C CA . LEU A 1 72 ? 12.504 6.528 -21.724 1.00 86.31 72 LEU A CA 1
ATOM 580 C C . LEU A 1 72 ? 11.337 5.539 -21.817 1.00 86.31 72 LEU A C 1
ATOM 582 O O . LEU A 1 72 ? 10.582 5.383 -20.856 1.00 86.31 72 LEU A O 1
ATOM 586 N N . ALA A 1 73 ? 11.209 4.818 -22.933 1.00 87.06 73 ALA A N 1
ATOM 587 C CA . ALA A 1 73 ? 10.153 3.825 -23.118 1.00 87.06 73 ALA A CA 1
ATOM 588 C C . ALA A 1 73 ? 10.263 2.679 -22.099 1.00 87.06 73 ALA A C 1
ATOM 590 O O . ALA A 1 73 ? 9.259 2.201 -21.563 1.00 87.06 73 ALA A O 1
ATOM 591 N N . ARG A 1 74 ? 11.489 2.244 -21.782 1.00 86.50 74 ARG A N 1
ATOM 592 C CA . ARG A 1 74 ? 11.739 1.254 -20.728 1.00 86.50 74 ARG A CA 1
ATOM 593 C C . ARG A 1 74 ? 11.291 1.780 -19.369 1.00 86.50 74 ARG A C 1
ATOM 595 O O . ARG A 1 74 ? 10.622 1.058 -18.627 1.00 86.50 74 ARG A O 1
ATOM 602 N N . ARG A 1 75 ? 11.627 3.030 -19.054 1.00 89.50 75 ARG A N 1
ATOM 603 C CA . ARG A 1 75 ? 11.256 3.678 -17.797 1.00 89.50 75 ARG A CA 1
ATOM 604 C C . ARG A 1 75 ? 9.747 3.815 -17.638 1.00 89.50 75 ARG A C 1
ATOM 606 O O . ARG A 1 75 ? 9.217 3.506 -16.573 1.00 89.50 75 ARG A O 1
ATOM 613 N N . GLU A 1 76 ? 9.052 4.208 -18.697 1.00 91.69 76 GLU A N 1
ATOM 614 C CA . GLU A 1 76 ? 7.592 4.280 -18.728 1.00 91.69 76 GLU A CA 1
ATOM 615 C C . GLU A 1 76 ? 6.957 2.894 -18.544 1.00 91.69 76 GLU A C 1
ATOM 617 O O . GLU A 1 76 ? 6.021 2.724 -17.761 1.00 91.69 76 GLU A O 1
ATOM 622 N N . LYS A 1 77 ? 7.509 1.862 -19.195 1.00 92.56 77 LYS A N 1
ATOM 623 C CA . LYS A 1 77 ? 7.057 0.476 -19.019 1.00 92.56 77 LYS A CA 1
ATOM 624 C C . LYS A 1 77 ? 7.208 0.006 -17.572 1.00 92.56 77 LYS A C 1
ATOM 626 O O . LYS A 1 77 ? 6.292 -0.622 -17.041 1.00 92.56 77 LYS A O 1
ATOM 631 N N . LEU A 1 78 ? 8.335 0.325 -16.932 1.00 94.44 78 LEU A N 1
ATOM 632 C CA . LEU A 1 78 ? 8.559 0.032 -15.516 1.00 94.44 78 LEU A CA 1
ATOM 633 C C . LEU A 1 78 ? 7.577 0.800 -14.621 1.00 94.44 78 LEU A C 1
ATOM 635 O O . LEU A 1 78 ? 7.000 0.194 -13.724 1.00 94.44 78 LEU A O 1
ATOM 639 N N . ALA A 1 79 ? 7.332 2.087 -14.880 1.00 94.81 79 ALA A N 1
ATOM 640 C CA . ALA A 1 79 ? 6.361 2.885 -14.124 1.00 94.81 79 ALA A CA 1
ATOM 641 C C . ALA A 1 79 ? 4.946 2.291 -14.204 1.00 94.81 79 ALA A C 1
ATOM 643 O O . ALA A 1 79 ? 4.310 2.041 -13.181 1.00 94.81 79 ALA A O 1
ATOM 644 N N . ASN A 1 80 ? 4.500 1.949 -15.413 1.00 95.19 80 ASN A N 1
ATOM 645 C CA . ASN A 1 80 ? 3.214 1.291 -15.633 1.00 95.19 80 ASN A CA 1
ATOM 646 C C . ASN A 1 80 ? 3.130 -0.073 -14.930 1.00 95.19 80 ASN A C 1
ATOM 648 O O . ASN A 1 80 ? 2.081 -0.444 -14.400 1.00 95.19 80 ASN A O 1
ATOM 652 N N . ALA A 1 81 ? 4.226 -0.836 -14.908 1.00 96.50 81 ALA A N 1
ATOM 653 C CA . ALA A 1 81 ? 4.285 -2.107 -14.197 1.00 96.50 81 ALA A CA 1
ATOM 654 C C . ALA A 1 81 ? 4.204 -1.920 -12.674 1.00 96.50 81 ALA A C 1
ATOM 656 O O . ALA A 1 81 ? 3.479 -2.669 -12.021 1.00 96.50 81 ALA A O 1
ATOM 657 N N . VAL A 1 82 ? 4.880 -0.908 -12.117 1.00 96.88 82 VAL A N 1
ATOM 658 C CA . VAL A 1 82 ? 4.788 -0.545 -10.693 1.00 96.88 82 VAL A CA 1
ATOM 659 C C . VAL A 1 82 ? 3.337 -0.238 -10.319 1.00 96.88 82 VAL A C 1
ATOM 661 O O . VAL A 1 82 ? 2.831 -0.773 -9.332 1.00 96.88 82 VAL A O 1
ATOM 664 N N . ASP A 1 83 ? 2.643 0.568 -11.123 1.00 95.25 83 ASP A N 1
ATOM 665 C CA . ASP A 1 83 ? 1.256 0.951 -10.851 1.00 95.25 83 ASP A CA 1
ATOM 666 C C . ASP A 1 83 ? 0.292 -0.243 -10.938 1.00 95.25 83 ASP A C 1
ATOM 668 O O . ASP A 1 83 ? -0.589 -0.395 -10.088 1.00 95.25 83 ASP A O 1
ATOM 672 N N . ARG A 1 84 ? 0.494 -1.152 -11.902 1.00 95.38 84 ARG A N 1
ATOM 673 C CA . ARG A 1 84 ? -0.276 -2.407 -11.995 1.00 95.38 84 ARG A CA 1
ATOM 674 C C . ARG A 1 84 ? -0.027 -3.335 -10.810 1.00 95.38 84 ARG A C 1
ATOM 676 O O . ARG A 1 84 ? -0.976 -3.931 -10.299 1.00 95.38 84 ARG A O 1
ATOM 683 N N . THR A 1 85 ? 1.222 -3.456 -10.358 1.00 96.69 85 THR A N 1
ATOM 684 C CA . THR A 1 85 ? 1.554 -4.217 -9.147 1.00 96.69 85 THR A CA 1
ATOM 685 C C . THR A 1 85 ? 0.850 -3.605 -7.938 1.00 96.69 85 THR A C 1
ATOM 687 O O . THR A 1 85 ? 0.171 -4.323 -7.207 1.00 96.69 85 THR A O 1
ATOM 690 N N . ALA A 1 86 ? 0.914 -2.282 -7.766 1.00 95.69 86 ALA A N 1
ATOM 691 C CA . ALA A 1 86 ? 0.230 -1.592 -6.676 1.00 95.69 86 ALA A CA 1
ATOM 692 C C . ALA A 1 86 ? -1.294 -1.816 -6.709 1.00 95.69 86 ALA A C 1
ATOM 694 O O . ALA A 1 86 ? -1.892 -2.091 -5.673 1.00 95.69 86 ALA A O 1
ATOM 695 N N . GLU A 1 87 ? -1.934 -1.772 -7.881 1.00 94.38 87 GLU A N 1
ATOM 696 C CA . GLU A 1 87 ? -3.370 -2.060 -8.004 1.00 94.38 87 GLU A CA 1
ATOM 697 C C . GLU A 1 87 ? -3.708 -3.509 -7.619 1.00 94.38 87 GLU A C 1
ATOM 699 O O . GLU A 1 87 ? -4.678 -3.762 -6.906 1.00 94.38 87 GLU A O 1
ATOM 704 N N . ARG A 1 88 ? -2.864 -4.476 -7.995 1.00 95.56 88 ARG A N 1
ATOM 705 C CA . ARG A 1 88 ? -3.035 -5.874 -7.577 1.00 95.56 88 ARG A CA 1
ATOM 706 C C . ARG A 1 88 ? -2.974 -6.026 -6.055 1.00 95.56 88 ARG A C 1
ATOM 708 O O . ARG A 1 88 ? -3.782 -6.760 -5.483 1.00 95.56 88 ARG A O 1
ATOM 715 N N . TYR A 1 89 ? -2.043 -5.337 -5.397 1.00 96.44 89 TYR A N 1
ATOM 716 C CA . TYR A 1 89 ? -1.959 -5.342 -3.935 1.00 96.44 89 TYR A CA 1
ATOM 717 C C . TYR A 1 89 ? -3.123 -4.586 -3.286 1.00 96.44 89 TYR A C 1
ATOM 719 O O . TYR A 1 89 ? -3.633 -5.044 -2.269 1.00 96.44 89 TYR A O 1
ATOM 727 N N . ARG A 1 90 ? -3.637 -3.516 -3.905 1.00 94.88 90 ARG A N 1
ATOM 728 C CA . ARG A 1 90 ? -4.859 -2.827 -3.455 1.00 94.88 90 ARG A CA 1
ATOM 729 C C . ARG A 1 90 ? -6.061 -3.777 -3.399 1.00 94.88 90 ARG A C 1
ATOM 731 O O . ARG A 1 90 ? -6.781 -3.803 -2.400 1.00 94.88 90 ARG A O 1
ATOM 738 N N . VAL A 1 91 ? -6.227 -4.613 -4.427 1.00 93.88 91 VAL A N 1
ATOM 739 C CA . VAL A 1 91 ? -7.250 -5.674 -4.456 1.00 93.88 91 VAL A CA 1
ATOM 740 C C . VAL A 1 91 ? -6.980 -6.731 -3.381 1.00 93.88 91 VAL A C 1
ATOM 742 O O . VAL A 1 91 ? -7.889 -7.098 -2.637 1.00 93.88 91 VAL A O 1
ATOM 745 N N . ARG A 1 92 ? -5.731 -7.203 -3.250 1.00 94.62 92 ARG A N 1
ATOM 746 C CA . ARG A 1 92 ? -5.326 -8.197 -2.233 1.00 94.62 92 ARG A CA 1
ATOM 747 C C . ARG A 1 92 ? -5.590 -7.719 -0.802 1.00 94.62 92 ARG A C 1
ATOM 749 O O . ARG A 1 92 ? -5.958 -8.531 0.046 1.00 94.62 92 ARG A O 1
ATOM 756 N N . TYR A 1 93 ? -5.420 -6.426 -0.546 1.00 94.88 93 TYR A N 1
ATOM 757 C CA . TYR A 1 93 ? -5.699 -5.784 0.739 1.00 94.88 93 TYR A CA 1
ATOM 758 C C . TYR A 1 93 ? -7.169 -5.382 0.911 1.00 94.88 93 TYR A C 1
ATOM 760 O O . TYR A 1 93 ? -7.510 -4.747 1.903 1.00 94.88 93 TYR A O 1
ATOM 768 N N . GLY A 1 94 ? -8.052 -5.762 -0.019 1.00 91.31 94 GLY A N 1
ATOM 769 C CA . GLY A 1 94 ? -9.491 -5.556 0.115 1.00 91.31 94 GLY A CA 1
ATOM 770 C C . GLY A 1 94 ? -9.914 -4.088 0.116 1.00 91.31 94 GLY A C 1
ATOM 771 O O . GLY A 1 94 ? -10.959 -3.767 0.668 1.00 91.31 94 GLY A O 1
ATOM 772 N N . LEU A 1 95 ? -9.118 -3.199 -0.484 1.00 92.50 95 LEU A N 1
ATOM 773 C CA . LEU A 1 95 ? -9.376 -1.756 -0.490 1.00 92.50 95 LEU A CA 1
ATOM 774 C C . LEU A 1 95 ? -10.390 -1.340 -1.565 1.00 92.50 95 LEU A C 1
ATOM 776 O O . LEU A 1 95 ? -11.079 -0.334 -1.419 1.00 92.50 95 LEU A O 1
ATOM 780 N N . THR A 1 96 ? -10.503 -2.115 -2.646 1.00 90.75 96 THR A N 1
ATOM 781 C CA . THR A 1 96 ? -11.337 -1.791 -3.815 1.00 90.75 96 THR A CA 1
ATOM 782 C C . THR A 1 96 ? -12.810 -1.508 -3.488 1.00 90.75 96 THR A C 1
ATOM 784 O O . THR A 1 96 ? -13.324 -0.528 -4.019 1.00 90.75 96 THR A O 1
ATOM 787 N N . PRO A 1 97 ? -13.507 -2.271 -2.618 1.00 87.88 97 PRO A N 1
ATOM 788 C CA . PRO A 1 97 ? -14.916 -2.000 -2.309 1.00 87.88 97 PRO A CA 1
ATOM 789 C C . PRO A 1 97 ? -15.157 -0.673 -1.583 1.00 87.88 97 PRO A C 1
ATOM 791 O O . PRO A 1 97 ? -16.274 -0.165 -1.602 1.00 87.88 97 PRO A O 1
ATOM 794 N N . PHE A 1 98 ? -14.127 -0.125 -0.937 1.00 89.12 98 PHE A N 1
ATOM 795 C CA . PHE A 1 98 ? -14.204 1.114 -0.157 1.00 89.12 98 PHE A CA 1
ATOM 796 C C . PHE A 1 98 ? -13.723 2.324 -0.951 1.00 89.12 98 PHE A C 1
ATOM 798 O O . PHE A 1 98 ? -13.892 3.460 -0.515 1.00 89.12 98 PHE A O 1
ATOM 805 N N . LEU A 1 99 ? -13.099 2.087 -2.105 1.00 90.19 99 LEU A N 1
ATOM 806 C CA . LEU A 1 99 ? -12.500 3.126 -2.914 1.00 90.19 99 LEU A CA 1
ATOM 807 C C . LEU A 1 99 ? -13.582 3.947 -3.619 1.00 90.19 99 LEU A C 1
ATOM 809 O O . LEU A 1 99 ? -14.359 3.439 -4.426 1.00 90.19 99 LEU A O 1
ATOM 813 N N . ARG A 1 100 ? -13.560 5.252 -3.376 1.00 88.62 100 ARG A N 1
ATOM 814 C CA . ARG A 1 100 ? -14.292 6.256 -4.138 1.00 88.62 100 ARG A CA 1
ATOM 815 C C . ARG A 1 100 ? -13.321 7.113 -4.916 1.00 88.62 100 ARG A C 1
ATOM 817 O O . ARG A 1 100 ? -12.368 7.662 -4.364 1.00 88.62 100 ARG A O 1
ATOM 824 N N . ILE A 1 101 ? -13.584 7.225 -6.207 1.00 88.50 101 ILE A N 1
ATOM 825 C CA . ILE A 1 101 ? -12.831 8.087 -7.105 1.00 88.50 101 ILE A CA 1
ATOM 826 C C . ILE A 1 101 ? -13.747 9.249 -7.440 1.00 88.50 101 ILE A C 1
ATOM 828 O O . ILE A 1 101 ? -14.832 9.045 -7.983 1.00 88.50 101 ILE A O 1
ATOM 832 N N . ASP A 1 102 ? -13.321 10.449 -7.067 1.00 88.50 102 ASP A N 1
ATOM 833 C CA . ASP A 1 102 ? -13.982 11.674 -7.489 1.00 88.50 102 ASP A CA 1
ATOM 834 C C . ASP A 1 102 ? -13.934 11.753 -9.030 1.00 88.50 102 ASP A C 1
ATOM 836 O O . ASP A 1 102 ? -12.837 11.700 -9.597 1.00 88.50 102 ASP A O 1
ATOM 840 N N . PRO A 1 103 ? -15.088 11.827 -9.718 1.00 84.88 103 PRO A N 1
ATOM 841 C CA . PRO A 1 103 ? -15.142 11.833 -11.176 1.00 84.88 103 PRO A CA 1
ATOM 842 C C . PRO A 1 103 ? -14.513 13.084 -11.805 1.00 84.88 103 PRO A C 1
ATOM 844 O O . PRO A 1 103 ? -14.026 12.995 -12.931 1.00 84.88 103 PRO A O 1
ATOM 847 N N . ASP A 1 104 ? -14.483 14.213 -11.092 1.00 86.31 104 ASP A N 1
ATOM 848 C CA . ASP A 1 104 ? -13.994 15.489 -11.620 1.00 86.31 104 ASP A CA 1
ATOM 849 C C . ASP A 1 104 ? -12.495 15.669 -11.357 1.00 86.31 104 ASP A C 1
ATOM 851 O O . ASP A 1 104 ? -11.745 16.115 -12.227 1.00 86.31 104 ASP A O 1
ATOM 855 N N . SER A 1 105 ? -12.034 15.309 -10.154 1.00 85.38 105 SER A N 1
ATOM 856 C CA . SER A 1 105 ? -10.631 15.492 -9.752 1.00 85.38 105 SER A CA 1
ATOM 857 C C . SER A 1 105 ? -9.766 14.237 -9.898 1.00 85.38 105 SER A C 1
ATOM 859 O O . SER A 1 105 ? -8.541 14.314 -9.784 1.00 85.38 105 SER A O 1
ATOM 861 N N . GLY A 1 106 ? -10.377 13.065 -10.097 1.00 82.06 106 GLY A N 1
ATOM 862 C CA . GLY A 1 106 ? -9.691 11.770 -10.069 1.00 82.06 106 GLY A CA 1
ATOM 863 C C . GLY A 1 106 ? -9.137 11.397 -8.688 1.00 82.06 106 GLY A C 1
ATOM 864 O O . GLY A 1 106 ? -8.400 10.414 -8.557 1.00 82.06 106 GLY A O 1
ATOM 865 N N . ARG A 1 107 ? -9.449 12.178 -7.643 1.00 85.56 107 ARG A N 1
ATOM 866 C CA . ARG A 1 107 ? -8.920 11.967 -6.297 1.00 85.56 107 ARG A CA 1
ATOM 867 C C . ARG A 1 107 ? -9.520 10.706 -5.685 1.00 85.56 107 ARG A C 1
ATOM 869 O O . ARG A 1 107 ? -10.735 10.523 -5.650 1.00 85.56 107 ARG A O 1
ATOM 876 N N . LYS A 1 108 ? -8.643 9.854 -5.155 1.00 85.81 108 LYS A N 1
ATOM 877 C CA . LYS A 1 108 ? -9.018 8.668 -4.385 1.00 85.81 108 LYS A CA 1
ATOM 878 C C . LYS A 1 108 ? -9.379 9.065 -2.955 1.00 85.81 108 LYS A C 1
ATOM 880 O O . LYS A 1 108 ? -8.665 9.845 -2.327 1.00 85.81 108 LYS A O 1
ATOM 885 N N . SER A 1 109 ? -10.476 8.515 -2.462 1.00 88.06 109 SER A N 1
ATOM 886 C CA . SER A 1 109 ? -10.936 8.602 -1.077 1.00 88.06 109 SER A CA 1
ATOM 887 C C . SER A 1 109 ? -11.521 7.257 -0.668 1.00 88.06 109 SER A C 1
ATOM 889 O O . SER A 1 109 ? -11.906 6.467 -1.529 1.00 88.06 109 SER A O 1
ATOM 891 N N . TYR A 1 110 ? -11.577 6.987 0.629 1.00 88.38 110 TYR A N 1
ATOM 892 C CA . TYR A 1 110 ? -12.172 5.765 1.151 1.00 88.38 110 TYR A CA 1
ATOM 893 C C . TYR A 1 110 ? -13.460 6.094 1.901 1.00 88.38 110 TYR A C 1
ATOM 895 O O . TYR A 1 110 ? -13.467 6.983 2.748 1.00 88.38 110 TYR A O 1
ATOM 903 N N . ASP A 1 111 ? -14.549 5.389 1.584 1.00 84.31 111 ASP A N 1
ATOM 904 C CA . ASP A 1 111 ? -15.785 5.447 2.365 1.00 84.31 111 ASP A CA 1
ATOM 905 C C . ASP A 1 111 ? -16.133 4.062 2.911 1.00 84.31 111 ASP A C 1
ATOM 907 O O . ASP A 1 111 ? -16.224 3.079 2.175 1.00 84.31 111 ASP A O 1
ATOM 911 N N . LEU A 1 112 ? -16.325 4.014 4.225 1.00 81.44 112 LEU A N 1
ATOM 912 C CA . LEU A 1 112 ? -16.672 2.824 4.988 1.00 81.44 112 LEU A CA 1
ATOM 913 C C . LEU A 1 112 ? -18.121 2.846 5.494 1.00 81.44 112 LEU A C 1
ATOM 915 O O . LEU A 1 112 ? -18.500 2.016 6.328 1.00 81.44 112 LEU A O 1
ATOM 919 N N . ALA A 1 113 ? -18.942 3.769 4.984 1.00 69.25 113 ALA A N 1
ATOM 920 C CA . ALA A 1 113 ? -20.357 3.866 5.298 1.00 69.25 113 ALA A CA 1
ATOM 921 C C . ALA A 1 113 ? -21.040 2.493 5.218 1.00 69.25 113 ALA A C 1
ATOM 923 O O . ALA A 1 113 ? -21.059 1.824 4.185 1.00 69.25 113 ALA A O 1
ATOM 924 N N . GLY A 1 114 ? -21.613 2.073 6.345 1.00 66.25 114 GLY A N 1
ATOM 925 C CA . GLY A 1 114 ? -22.382 0.841 6.432 1.00 66.25 114 GLY A CA 1
ATOM 926 C C . GLY A 1 114 ? -21.569 -0.445 6.572 1.00 66.25 114 GLY A C 1
ATOM 927 O O . GLY A 1 114 ? -22.203 -1.496 6.532 1.00 66.25 114 GLY A O 1
ATOM 928 N N . ILE A 1 115 ? -20.241 -0.396 6.773 1.00 79.19 115 ILE A N 1
ATOM 929 C CA . ILE A 1 115 ? -19.428 -1.565 7.177 1.00 79.19 115 ILE A CA 1
ATOM 930 C C . ILE A 1 115 ? -19.658 -1.932 8.630 1.00 79.19 115 ILE A C 1
ATOM 932 O O . ILE A 1 115 ? -19.644 -3.113 8.947 1.00 79.19 115 ILE A O 1
ATOM 936 N N . ILE A 1 116 ? -19.848 -0.952 9.509 1.00 80.44 116 ILE A N 1
ATOM 937 C CA . ILE A 1 116 ? -20.252 -1.198 10.890 1.00 80.44 116 ILE A CA 1
ATOM 938 C C . ILE A 1 116 ? -21.750 -0.912 10.980 1.00 80.44 116 ILE A C 1
ATOM 940 O O . ILE A 1 116 ? -22.189 0.193 10.664 1.00 80.44 116 ILE A O 1
ATOM 944 N N . ARG A 1 117 ? -22.538 -1.919 11.367 1.00 77.75 117 ARG A N 1
ATOM 945 C CA . ARG A 1 117 ? -23.974 -1.803 11.658 1.00 77.75 117 ARG A CA 1
ATOM 946 C C . ARG A 1 117 ? -24.238 -2.465 13.001 1.00 77.75 117 ARG A C 1
ATOM 948 O O . ARG A 1 117 ? -23.778 -3.582 13.227 1.00 77.75 117 ARG A O 1
ATOM 955 N N . ASP A 1 118 ? -24.921 -1.750 13.890 1.00 76.12 118 ASP A N 1
ATOM 956 C CA . ASP A 1 118 ? -25.256 -2.221 15.241 1.00 76.12 118 ASP A CA 1
ATOM 957 C C . ASP A 1 118 ? -24.033 -2.748 16.026 1.00 76.12 118 ASP A C 1
ATOM 959 O O . ASP A 1 118 ? -24.083 -3.792 16.675 1.00 76.12 118 ASP A O 1
ATOM 963 N N . GLY A 1 119 ? -22.887 -2.065 15.899 1.00 71.69 119 GLY A N 1
ATOM 964 C CA . GLY A 1 119 ? -21.644 -2.419 16.600 1.00 71.69 119 GLY A CA 1
ATOM 965 C C . GLY A 1 119 ? -20.925 -3.665 16.068 1.00 71.69 119 GLY A C 1
ATOM 966 O O . GLY A 1 119 ? -19.916 -4.086 16.636 1.00 71.69 119 GLY A O 1
ATOM 967 N N . ALA A 1 120 ? -21.401 -4.248 14.968 1.00 80.25 120 ALA A N 1
ATOM 968 C CA . ALA A 1 120 ? -20.801 -5.400 14.305 1.00 80.25 120 ALA A CA 1
ATOM 969 C C . ALA A 1 120 ? -20.444 -5.084 12.848 1.00 80.25 120 ALA A C 1
ATOM 971 O O . ALA A 1 120 ? -20.907 -4.100 12.271 1.00 80.25 120 ALA A O 1
ATOM 972 N N . LEU A 1 121 ? -19.632 -5.945 12.223 1.00 79.69 121 LEU A N 1
ATOM 973 C CA . LEU A 1 121 ? -19.468 -5.886 10.773 1.00 79.69 121 LEU A CA 1
ATOM 974 C C . LEU A 1 121 ? -20.807 -6.177 10.087 1.00 79.69 121 LEU A C 1
ATOM 976 O O . LEU A 1 121 ? -21.509 -7.125 10.441 1.00 79.69 121 LEU A O 1
ATOM 980 N N . SER A 1 122 ? -21.106 -5.381 9.071 1.00 78.69 122 SER A N 1
ATOM 981 C CA . SER A 1 122 ? -22.271 -5.482 8.210 1.00 78.69 122 SER A CA 1
ATOM 982 C C . SER A 1 122 ? -22.459 -6.899 7.688 1.00 78.69 122 SER A C 1
ATOM 984 O O . SER A 1 122 ? -21.497 -7.616 7.397 1.00 78.69 122 SER A O 1
ATOM 986 N N . GLY A 1 123 ? -23.724 -7.292 7.541 1.00 70.44 123 GLY A N 1
ATOM 987 C CA . GLY A 1 123 ? -24.102 -8.568 6.941 1.00 70.44 123 GLY A CA 1
ATOM 988 C C . GLY A 1 123 ? -23.754 -8.670 5.453 1.00 70.44 123 GLY A C 1
ATOM 989 O O . GLY A 1 123 ? -23.803 -9.767 4.902 1.00 70.44 123 GLY A O 1
ATOM 990 N N . GLU A 1 124 ? -23.383 -7.559 4.808 1.00 79.56 124 GLU A N 1
ATOM 991 C CA . GLU A 1 124 ? -22.940 -7.554 3.416 1.00 79.56 124 GLU A CA 1
ATOM 992 C C . GLU A 1 124 ? -21.637 -8.346 3.259 1.00 79.56 124 GLU A C 1
ATOM 994 O O . GLU A 1 124 ? -20.583 -8.000 3.798 1.00 79.56 124 GLU A O 1
ATOM 999 N N . GLU A 1 125 ? -21.723 -9.445 2.509 1.00 77.12 125 GLU A N 1
ATOM 1000 C CA . GLU A 1 125 ? -20.660 -10.442 2.427 1.00 77.12 125 GLU A CA 1
ATOM 1001 C C . GLU A 1 125 ? -19.360 -9.871 1.850 1.00 77.12 125 GLU A C 1
ATOM 1003 O O . GLU A 1 125 ? -18.286 -10.125 2.396 1.00 77.12 125 GLU A O 1
ATOM 1008 N N . ASN A 1 126 ? -19.458 -9.057 0.796 1.00 83.31 126 ASN A N 1
ATOM 1009 C CA . ASN A 1 126 ? -18.302 -8.551 0.061 1.00 83.31 126 ASN A CA 1
ATOM 1010 C C . ASN A 1 126 ? -17.469 -7.534 0.887 1.00 83.31 126 ASN A C 1
ATOM 1012 O O . ASN A 1 126 ? -16.309 -7.838 1.169 1.00 83.31 126 ASN A O 1
ATOM 1016 N N . PRO A 1 127 ? -18.029 -6.425 1.424 1.00 84.56 127 PRO A N 1
ATOM 1017 C CA . PRO A 1 127 ? -17.311 -5.523 2.337 1.00 84.56 127 PRO A CA 1
ATOM 1018 C C . PRO A 1 127 ? -16.686 -6.231 3.546 1.00 84.56 127 PRO A C 1
ATOM 1020 O O . PRO A 1 127 ? -15.529 -5.996 3.898 1.00 84.56 127 PRO A O 1
ATOM 1023 N N . ARG A 1 128 ? -17.437 -7.143 4.175 1.00 86.69 128 ARG A N 1
ATOM 1024 C CA . ARG A 1 128 ? -16.987 -7.872 5.365 1.00 86.69 128 ARG A CA 1
ATOM 1025 C C . ARG A 1 128 ? -15.786 -8.769 5.067 1.00 86.69 128 ARG A C 1
ATOM 1027 O O . ARG A 1 128 ? -14.825 -8.784 5.838 1.00 86.69 128 ARG A O 1
ATOM 1034 N N . LEU A 1 129 ? -15.843 -9.533 3.974 1.00 88.00 129 LEU A N 1
ATOM 1035 C CA . LEU A 1 129 ? -14.743 -10.405 3.562 1.00 88.00 129 LEU A CA 1
ATOM 1036 C C . LEU A 1 129 ? -13.523 -9.594 3.136 1.00 88.00 129 LEU A C 1
ATOM 1038 O O . LEU A 1 129 ? -12.420 -9.925 3.566 1.00 88.00 129 LEU A O 1
ATOM 1042 N N . SER A 1 130 ? -13.710 -8.517 2.367 1.00 90.06 130 SER A N 1
ATOM 1043 C CA . SER A 1 130 ? -12.613 -7.650 1.936 1.00 90.06 130 SER A CA 1
ATOM 1044 C C . SER A 1 130 ? -11.896 -6.995 3.111 1.00 90.06 130 SER A C 1
ATOM 1046 O O . SER A 1 130 ? -10.672 -7.055 3.161 1.00 90.06 130 SER A O 1
ATOM 1048 N N . PHE A 1 131 ? -12.620 -6.471 4.106 1.00 90.62 131 PHE A N 1
ATOM 1049 C CA . PHE A 1 131 ? -11.997 -5.916 5.311 1.00 90.62 131 PHE A CA 1
ATOM 1050 C C . PHE A 1 131 ? -11.213 -6.985 6.090 1.00 90.62 131 PHE A C 1
ATOM 1052 O O . PHE A 1 131 ? -10.059 -6.776 6.465 1.00 90.62 131 PHE A O 1
ATOM 1059 N N . ARG A 1 132 ? -11.816 -8.167 6.299 1.00 90.69 132 ARG A N 1
ATOM 1060 C CA . ARG A 1 132 ? -11.198 -9.251 7.077 1.00 90.69 132 ARG A CA 1
ATOM 1061 C C . ARG A 1 132 ? -9.955 -9.827 6.399 1.00 90.69 132 ARG A C 1
ATOM 1063 O O . ARG A 1 132 ? -8.884 -9.865 7.000 1.00 90.69 132 ARG A O 1
ATOM 1070 N N . GLN A 1 133 ? -10.105 -10.306 5.167 1.00 91.81 133 GLN A N 1
ATOM 1071 C CA . GLN A 1 133 ? -9.016 -10.926 4.410 1.00 91.81 133 GLN A CA 1
ATOM 1072 C C . GLN A 1 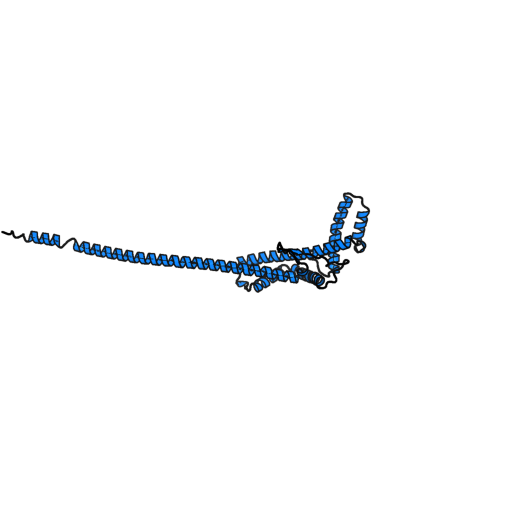133 ? -7.957 -9.891 4.035 1.00 91.81 133 GLN A C 1
ATOM 1074 O O . GLN A 1 133 ? -6.767 -10.182 4.105 1.00 91.81 133 GLN A O 1
ATOM 1079 N N . GLY A 1 134 ? -8.384 -8.673 3.701 1.00 92.50 134 GLY A N 1
ATOM 1080 C CA . GLY A 1 134 ? -7.498 -7.561 3.394 1.00 92.50 134 GLY A CA 1
ATOM 1081 C C . GLY A 1 134 ? -6.581 -7.206 4.557 1.00 92.50 134 GLY A C 1
ATOM 1082 O O . GLY A 1 134 ? -5.367 -7.152 4.375 1.00 92.50 134 GLY A O 1
ATOM 1083 N N . GLY A 1 135 ? -7.135 -7.072 5.768 1.00 91.69 135 GLY A N 1
ATOM 1084 C CA . GLY A 1 135 ? -6.354 -6.829 6.983 1.00 91.69 135 GLY A CA 1
ATOM 1085 C C . GLY A 1 135 ? -5.393 -7.972 7.327 1.00 91.69 135 GLY A C 1
ATOM 1086 O O . GLY A 1 135 ? -4.249 -7.720 7.701 1.00 91.69 135 GLY A O 1
ATOM 1087 N N . GLN A 1 136 ? -5.810 -9.231 7.144 1.00 93.56 136 GLN A N 1
ATOM 1088 C CA . GLN A 1 136 ? -4.932 -10.394 7.336 1.00 93.56 136 GLN A CA 1
ATOM 1089 C C . GLN A 1 136 ? -3.773 -10.409 6.332 1.00 93.56 136 GLN A C 1
ATOM 1091 O O . GLN A 1 136 ? -2.622 -10.548 6.738 1.00 93.56 136 GLN A O 1
ATOM 1096 N N . ASN A 1 137 ? -4.060 -10.214 5.043 1.00 94.81 137 ASN A N 1
ATOM 1097 C CA . ASN A 1 137 ? -3.044 -10.157 3.994 1.00 94.81 137 ASN A CA 1
ATOM 1098 C C . ASN A 1 137 ? -2.073 -8.997 4.219 1.00 94.81 137 ASN A C 1
ATOM 1100 O O . ASN A 1 137 ? -0.867 -9.195 4.137 1.00 94.81 137 ASN A O 1
ATOM 1104 N N . ALA A 1 138 ? -2.590 -7.809 4.544 1.00 94.50 138 ALA A N 1
ATOM 1105 C CA . ALA A 1 138 ? -1.762 -6.648 4.833 1.00 94.50 138 ALA A CA 1
ATOM 1106 C C . ALA A 1 138 ? -0.856 -6.911 6.042 1.00 94.50 138 ALA A C 1
ATOM 1108 O O . ALA A 1 138 ? 0.336 -6.644 5.973 1.00 94.50 138 ALA A O 1
ATOM 1109 N N . CYS A 1 139 ? -1.374 -7.483 7.130 1.00 93.00 139 CYS A N 1
ATOM 1110 C CA . CYS A 1 139 ? -0.549 -7.790 8.296 1.00 93.00 139 CYS A CA 1
ATOM 1111 C C . CYS A 1 139 ? 0.559 -8.806 7.981 1.00 93.00 139 CYS A C 1
ATOM 1113 O O . CYS A 1 139 ? 1.708 -8.584 8.351 1.00 93.00 139 CYS A O 1
ATOM 1115 N N . LEU A 1 140 ? 0.242 -9.875 7.243 1.00 93.06 140 LEU A N 1
ATOM 1116 C CA . LEU A 1 140 ? 1.240 -10.851 6.797 1.00 93.06 140 LEU A CA 1
ATOM 1117 C C . LEU A 1 140 ? 2.332 -10.187 5.954 1.00 93.06 140 LEU A C 1
ATOM 1119 O O . LEU A 1 140 ? 3.516 -10.342 6.247 1.00 93.06 140 LEU A O 1
ATOM 1123 N N . ASP A 1 141 ? 1.933 -9.406 4.956 1.00 94.50 141 ASP A N 1
ATOM 1124 C CA . ASP A 1 141 ? 2.846 -8.766 4.014 1.00 94.50 141 ASP A CA 1
ATOM 1125 C C . ASP A 1 141 ? 3.710 -7.687 4.717 1.00 94.50 141 ASP A C 1
ATOM 1127 O O . ASP A 1 141 ? 4.928 -7.650 4.542 1.00 94.50 141 ASP A O 1
ATOM 1131 N N . TYR A 1 142 ? 3.125 -6.851 5.586 1.00 94.88 142 TYR A N 1
ATOM 1132 C CA . TYR A 1 142 ? 3.846 -5.797 6.317 1.00 94.88 142 TYR A CA 1
ATOM 1133 C C . TYR A 1 142 ? 4.641 -6.299 7.532 1.00 94.88 142 TYR A C 1
ATOM 1135 O O . TYR A 1 142 ? 5.516 -5.578 8.007 1.00 94.88 142 TYR A O 1
ATOM 1143 N N . SER A 1 143 ? 4.406 -7.526 8.011 1.00 92.81 143 SER A N 1
ATOM 1144 C CA . SER A 1 143 ? 5.234 -8.143 9.061 1.00 92.81 143 SER A CA 1
ATOM 1145 C C . SER A 1 143 ? 6.649 -8.511 8.587 1.00 92.81 143 SER A C 1
ATOM 1147 O O . SER A 1 143 ? 7.549 -8.678 9.409 1.00 92.81 143 SER A O 1
ATOM 1149 N N . ALA A 1 144 ? 6.862 -8.605 7.269 1.00 92.56 144 ALA A N 1
ATOM 1150 C CA . ALA A 1 144 ? 8.141 -8.942 6.650 1.00 92.56 144 ALA A CA 1
ATOM 1151 C C . ALA A 1 144 ? 8.454 -7.976 5.484 1.00 92.56 144 ALA A C 1
ATOM 1153 O O . ALA A 1 144 ? 8.369 -8.364 4.314 1.00 92.56 144 ALA A O 1
ATOM 1154 N N . PRO A 1 145 ? 8.831 -6.713 5.770 1.00 90.75 145 PRO A N 1
ATOM 1155 C CA . PRO A 1 145 ? 8.943 -5.659 4.757 1.00 90.75 145 PRO A CA 1
ATOM 1156 C C . PRO A 1 145 ? 9.977 -5.963 3.663 1.00 90.75 145 PRO A C 1
ATOM 1158 O O . PRO A 1 145 ? 9.739 -5.649 2.498 1.00 90.75 145 PRO A O 1
ATOM 1161 N N . ASP A 1 146 ? 11.087 -6.622 4.005 1.00 92.81 146 ASP A N 1
ATOM 1162 C CA . ASP A 1 146 ? 12.114 -7.002 3.026 1.00 92.81 146 ASP A CA 1
ATOM 1163 C C . ASP A 1 146 ? 11.606 -8.076 2.051 1.00 92.81 146 ASP A C 1
ATOM 1165 O O . ASP A 1 146 ? 11.884 -8.022 0.850 1.00 92.81 146 ASP A O 1
ATOM 1169 N N . VAL A 1 147 ? 10.808 -9.027 2.552 1.00 95.19 147 VAL A N 1
ATOM 1170 C CA . VAL A 1 147 ? 10.175 -10.071 1.730 1.00 95.19 147 VAL A CA 1
ATOM 1171 C C . VAL A 1 147 ? 9.138 -9.443 0.805 1.00 95.19 147 VAL A C 1
ATOM 1173 O O . VAL A 1 147 ? 9.111 -9.751 -0.387 1.00 95.19 147 VAL A O 1
ATOM 1176 N N . LEU A 1 148 ? 8.329 -8.519 1.330 1.00 95.00 148 LEU A N 1
ATOM 1177 C CA . LEU A 1 148 ? 7.349 -7.778 0.544 1.00 95.00 148 LEU A CA 1
ATOM 1178 C C . LEU A 1 148 ? 8.016 -6.994 -0.588 1.00 95.00 148 LEU A C 1
ATOM 1180 O O . LEU A 1 148 ? 7.568 -7.061 -1.733 1.00 95.00 148 LEU A O 1
ATOM 1184 N N . GLN A 1 149 ? 9.104 -6.284 -0.287 1.00 94.69 149 GLN A N 1
ATOM 1185 C CA . GLN A 1 149 ? 9.834 -5.504 -1.278 1.00 94.69 149 GLN A CA 1
ATOM 1186 C C . GLN A 1 149 ? 10.409 -6.389 -2.393 1.00 94.69 149 GLN A C 1
ATOM 1188 O O . GLN A 1 149 ? 10.241 -6.061 -3.569 1.00 94.69 149 GLN A O 1
ATOM 1193 N N . ALA A 1 150 ? 11.026 -7.521 -2.044 1.00 95.19 150 ALA A N 1
ATOM 1194 C CA . ALA A 1 150 ? 11.562 -8.465 -3.023 1.00 95.19 150 ALA A CA 1
ATOM 1195 C C . ALA A 1 150 ? 10.459 -9.074 -3.911 1.00 95.19 150 ALA A C 1
ATOM 1197 O O . ALA A 1 150 ? 10.628 -9.206 -5.126 1.00 95.19 150 ALA A O 1
ATOM 1198 N N . GLU A 1 151 ? 9.306 -9.411 -3.328 1.00 96.38 151 GLU A N 1
ATOM 1199 C CA . GLU A 1 151 ? 8.177 -9.965 -4.077 1.00 96.38 151 GLU A CA 1
ATOM 1200 C C . GLU A 1 151 ? 7.550 -8.918 -5.014 1.00 96.38 151 GLU A C 1
ATOM 1202 O O . GLU A 1 151 ? 7.229 -9.227 -6.163 1.00 96.38 151 GLU A O 1
ATOM 1207 N N . TRP A 1 152 ? 7.431 -7.660 -4.579 1.00 97.00 152 TRP A N 1
ATOM 1208 C CA . TRP A 1 152 ? 6.985 -6.559 -5.439 1.00 97.00 152 TRP A CA 1
ATOM 1209 C C . TRP A 1 152 ? 7.945 -6.298 -6.597 1.00 97.00 152 TRP A C 1
ATOM 1211 O O . TRP A 1 152 ? 7.488 -6.073 -7.719 1.00 97.00 152 TRP A O 1
ATOM 1221 N N . GLU A 1 153 ? 9.255 -6.344 -6.351 1.00 96.19 153 GLU A N 1
ATOM 1222 C CA . GLU A 1 153 ? 10.271 -6.189 -7.393 1.00 96.19 153 GLU A CA 1
ATOM 1223 C C . GLU A 1 153 ? 10.139 -7.295 -8.440 1.00 96.19 153 GLU A C 1
ATOM 1225 O O . GLU A 1 153 ? 9.964 -7.010 -9.626 1.00 96.19 153 GLU A O 1
ATOM 1230 N N . LYS A 1 154 ? 10.098 -8.555 -7.998 1.00 95.81 154 LYS A N 1
ATOM 1231 C CA . LYS A 1 154 ? 9.911 -9.716 -8.875 1.00 95.81 154 LYS A CA 1
ATOM 1232 C C . LYS A 1 154 ? 8.629 -9.615 -9.703 1.00 95.81 154 LYS A C 1
ATOM 1234 O O . LYS A 1 154 ? 8.658 -9.851 -10.912 1.00 95.81 154 LYS A O 1
ATOM 1239 N N . GLN A 1 155 ? 7.504 -9.265 -9.078 1.00 95.81 155 GLN A N 1
ATOM 1240 C CA . GLN A 1 155 ? 6.227 -9.126 -9.781 1.00 95.81 155 GLN A CA 1
ATOM 1241 C C . GLN A 1 155 ? 6.247 -7.969 -10.778 1.00 95.81 155 GLN A C 1
ATOM 1243 O O . GLN A 1 155 ? 5.769 -8.132 -11.897 1.00 95.81 155 GLN A O 1
ATOM 1248 N N . THR A 1 156 ? 6.839 -6.834 -10.412 1.00 96.62 156 THR A N 1
ATOM 1249 C CA . THR A 1 156 ? 6.937 -5.657 -11.282 1.00 96.62 156 THR A CA 1
ATOM 1250 C C . THR A 1 156 ? 7.808 -5.935 -12.502 1.00 96.62 156 THR A C 1
ATOM 1252 O O . THR A 1 156 ? 7.401 -5.636 -13.622 1.00 96.62 156 THR A O 1
ATOM 1255 N N . LEU A 1 157 ? 8.962 -6.578 -12.317 1.00 95.31 157 LEU A N 1
ATOM 1256 C CA . LEU A 1 157 ? 9.824 -6.997 -13.423 1.00 95.31 157 LEU A CA 1
ATOM 1257 C C . LEU A 1 157 ? 9.128 -8.018 -14.332 1.00 95.31 157 LEU A C 1
ATOM 1259 O O . LEU A 1 157 ? 9.186 -7.893 -15.555 1.00 95.31 157 LEU A O 1
ATOM 1263 N N . GLY A 1 158 ? 8.387 -8.965 -13.747 1.00 94.69 158 GLY A N 1
ATOM 1264 C CA . GLY A 1 158 ? 7.549 -9.904 -14.493 1.00 94.69 158 GLY A CA 1
ATOM 1265 C C . GLY A 1 158 ? 6.457 -9.213 -15.319 1.00 94.69 158 GLY A C 1
ATOM 1266 O O . GLY A 1 158 ? 6.286 -9.533 -16.492 1.00 94.69 158 GLY A O 1
ATOM 1267 N N . GLN A 1 159 ? 5.762 -8.223 -14.749 1.00 92.81 159 GLN A N 1
ATOM 1268 C CA . GLN A 1 159 ? 4.747 -7.413 -15.442 1.00 92.81 159 GLN A CA 1
ATOM 1269 C C . GLN A 1 159 ? 5.349 -6.548 -16.554 1.00 92.81 159 GLN A C 1
ATOM 1271 O O . GLN A 1 159 ? 4.758 -6.398 -17.623 1.00 92.81 159 GLN A O 1
ATOM 1276 N N . ALA A 1 160 ? 6.539 -5.995 -16.321 1.00 92.12 160 ALA A N 1
ATOM 1277 C CA . ALA A 1 160 ? 7.283 -5.256 -17.329 1.00 92.12 160 ALA A CA 1
ATOM 1278 C C . ALA A 1 160 ? 7.894 -6.181 -18.397 1.00 92.12 160 ALA A C 1
ATOM 1280 O O . ALA A 1 160 ? 8.289 -5.700 -19.458 1.00 92.12 160 ALA A O 1
ATOM 1281 N N . GLY A 1 161 ? 7.981 -7.493 -18.157 1.00 92.12 161 GLY A N 1
ATOM 1282 C CA . GLY A 1 161 ? 8.674 -8.435 -19.033 1.00 92.12 161 GLY A CA 1
ATOM 1283 C C . GLY A 1 161 ? 10.156 -8.090 -19.200 1.00 92.12 161 GLY A C 1
ATOM 1284 O O . GLY A 1 161 ? 10.666 -8.155 -20.315 1.00 92.12 161 GLY A O 1
ATOM 1285 N N . ILE A 1 162 ? 10.810 -7.642 -18.124 1.00 89.12 162 ILE A N 1
ATOM 1286 C CA . ILE A 1 162 ? 12.228 -7.262 -18.104 1.00 89.12 162 ILE A CA 1
ATOM 1287 C C . ILE A 1 162 ? 12.954 -8.195 -17.133 1.00 89.12 162 ILE A C 1
ATOM 1289 O O . ILE A 1 162 ? 12.506 -8.374 -15.999 1.00 89.12 162 ILE A O 1
ATOM 1293 N N . ALA A 1 163 ? 14.070 -8.793 -17.554 1.00 89.94 163 ALA A N 1
ATOM 1294 C CA . ALA A 1 163 ? 14.893 -9.591 -16.652 1.00 89.94 163 ALA A CA 1
ATOM 1295 C C . ALA A 1 163 ? 15.703 -8.685 -15.712 1.00 89.94 163 ALA A C 1
ATOM 1297 O O . ALA A 1 163 ? 16.166 -7.614 -16.098 1.00 89.94 163 ALA A O 1
ATOM 1298 N N . ALA A 1 164 ? 15.932 -9.129 -14.474 1.00 87.69 164 ALA A N 1
ATOM 1299 C CA . ALA A 1 164 ? 16.709 -8.362 -13.494 1.00 87.69 164 ALA A CA 1
ATOM 1300 C C . ALA A 1 164 ? 18.162 -8.082 -13.946 1.00 87.69 164 ALA A C 1
ATOM 1302 O O . ALA A 1 164 ? 18.761 -7.092 -13.517 1.00 87.69 164 ALA A O 1
ATOM 1303 N N . SER A 1 165 ? 18.711 -8.938 -14.818 1.00 87.94 165 SER A N 1
ATOM 1304 C CA . SER A 1 165 ? 20.018 -8.766 -15.470 1.00 87.94 165 SER A CA 1
ATOM 1305 C C . SER A 1 165 ? 20.062 -7.592 -16.444 1.00 87.94 165 SER A C 1
ATOM 1307 O O . SER A 1 165 ? 21.132 -7.039 -16.673 1.00 87.94 165 SER A O 1
ATOM 1309 N N . ASP A 1 166 ? 18.910 -7.216 -16.999 1.00 85.88 166 ASP A N 1
ATOM 1310 C CA . ASP A 1 166 ? 18.805 -6.245 -18.087 1.00 85.88 166 ASP A CA 1
ATOM 1311 C C . ASP A 1 166 ? 18.548 -4.825 -17.554 1.00 85.88 166 ASP A C 1
ATOM 1313 O O . ASP A 1 166 ? 18.571 -3.856 -18.315 1.00 85.88 166 ASP A O 1
ATOM 1317 N N . LEU A 1 167 ? 18.316 -4.684 -16.240 1.00 86.56 167 LEU A N 1
ATOM 1318 C CA . LEU A 1 167 ? 18.258 -3.384 -15.578 1.00 86.56 167 LEU A CA 1
ATOM 1319 C C . LEU A 1 167 ? 19.666 -2.841 -15.345 1.00 86.56 167 LEU A C 1
ATOM 1321 O O . LEU A 1 167 ? 20.458 -3.425 -14.602 1.00 86.56 167 LEU A O 1
ATOM 1325 N N . GLY A 1 168 ? 19.921 -1.656 -15.899 1.00 87.06 168 GLY A N 1
ATOM 1326 C CA . GLY A 1 168 ? 21.053 -0.833 -15.490 1.00 87.06 168 GLY A CA 1
ATOM 1327 C C . GLY A 1 168 ? 20.904 -0.346 -14.044 1.00 87.06 168 GLY A C 1
ATOM 1328 O O . GLY A 1 168 ? 19.806 -0.317 -13.481 1.00 87.06 168 GLY A O 1
ATOM 1329 N N . ASP A 1 169 ? 22.011 0.082 -13.440 1.00 89.44 169 ASP A N 1
ATOM 1330 C CA . ASP A 1 169 ? 22.042 0.465 -12.022 1.00 89.44 169 ASP A CA 1
ATOM 1331 C C . ASP A 1 169 ? 21.110 1.644 -11.693 1.00 89.44 169 ASP A C 1
ATOM 1333 O O . ASP A 1 169 ? 20.462 1.646 -10.645 1.00 89.44 169 ASP A O 1
ATOM 1337 N N . ALA A 1 170 ? 20.971 2.607 -12.611 1.00 88.75 170 ALA A N 1
ATOM 1338 C CA . ALA A 1 170 ? 20.068 3.749 -12.454 1.00 88.75 170 ALA A CA 1
ATOM 1339 C C . ALA A 1 170 ? 18.582 3.337 -12.430 1.00 88.75 170 ALA A C 1
ATOM 1341 O O . ALA A 1 170 ? 17.798 3.862 -11.633 1.00 88.75 170 ALA A O 1
ATOM 1342 N N . ASP A 1 171 ? 18.186 2.374 -13.268 1.00 90.62 171 ASP A N 1
ATOM 1343 C CA . ASP A 1 171 ? 16.825 1.831 -13.269 1.00 90.62 171 ASP A CA 1
ATOM 1344 C C . ASP A 1 171 ? 16.554 0.994 -12.026 1.00 90.62 171 ASP A C 1
ATOM 1346 O O . ASP A 1 171 ? 15.476 1.096 -11.440 1.00 90.62 171 ASP A O 1
ATOM 1350 N N . ARG A 1 172 ? 17.543 0.210 -11.582 1.00 91.62 172 ARG A N 1
ATOM 1351 C CA . ARG A 1 172 ? 17.422 -0.616 -10.376 1.00 91.62 172 ARG A CA 1
ATOM 1352 C C . ARG A 1 172 ? 17.243 0.249 -9.130 1.00 91.62 172 ARG A C 1
ATOM 1354 O O . ARG A 1 172 ? 16.366 -0.031 -8.313 1.00 91.62 172 ARG A O 1
ATOM 1361 N N . LEU A 1 173 ? 18.040 1.311 -8.998 1.00 93.56 173 LEU A N 1
ATOM 1362 C CA . LEU A 1 173 ? 17.931 2.249 -7.881 1.00 93.56 173 LEU A CA 1
ATOM 1363 C C . LEU A 1 173 ? 16.559 2.923 -7.859 1.00 93.56 173 LEU A C 1
ATOM 1365 O O . LEU A 1 173 ? 15.878 2.902 -6.835 1.00 93.56 173 LEU A O 1
ATOM 1369 N N . TRP A 1 174 ? 16.121 3.461 -8.996 1.00 94.38 174 TRP A N 1
ATOM 1370 C CA . TRP A 1 174 ? 14.813 4.101 -9.062 1.00 94.38 174 TRP A CA 1
ATOM 1371 C C . TRP A 1 174 ? 13.669 3.132 -8.797 1.00 94.38 174 TRP A C 1
ATOM 1373 O O . TRP A 1 174 ? 12.740 3.487 -8.076 1.00 94.38 174 TRP A O 1
ATOM 1383 N N . LEU A 1 175 ? 13.723 1.913 -9.344 1.00 95.12 175 LEU A N 1
ATOM 1384 C CA . LEU A 1 175 ? 12.693 0.910 -9.096 1.00 95.12 175 LEU A CA 1
ATOM 1385 C C . LEU A 1 175 ? 12.582 0.661 -7.592 1.00 95.12 175 LEU A C 1
ATOM 1387 O O . LEU A 1 175 ? 11.489 0.727 -7.039 1.00 95.12 175 LEU A O 1
ATOM 1391 N N . LYS A 1 176 ? 13.713 0.483 -6.903 1.00 94.88 176 LYS A N 1
ATOM 1392 C CA . LYS A 1 176 ? 13.747 0.307 -5.449 1.00 94.88 176 LYS A CA 1
ATOM 1393 C C . LYS A 1 176 ? 13.073 1.463 -4.698 1.00 94.88 176 LYS A C 1
ATOM 1395 O O . LYS A 1 176 ? 12.313 1.220 -3.759 1.00 94.88 176 LYS A O 1
ATOM 1400 N N . GLU A 1 177 ? 13.329 2.705 -5.105 1.00 95.56 177 GLU A N 1
ATOM 1401 C CA . GLU A 1 177 ? 12.719 3.902 -4.512 1.00 95.56 177 GLU A CA 1
ATOM 1402 C C . GLU A 1 177 ? 11.212 3.983 -4.776 1.00 95.56 177 GLU A C 1
ATOM 1404 O O . GLU A 1 177 ? 10.439 4.226 -3.846 1.00 95.56 177 GLU A O 1
ATOM 1409 N N . GLN A 1 178 ? 10.778 3.723 -6.013 1.00 96.31 178 GLN A N 1
ATOM 1410 C CA . GLN A 1 178 ? 9.360 3.723 -6.371 1.00 96.31 178 GLN A CA 1
ATOM 1411 C C . GLN A 1 178 ? 8.588 2.625 -5.648 1.00 96.31 178 GLN A C 1
ATOM 1413 O O . GLN A 1 178 ? 7.497 2.879 -5.141 1.00 96.31 178 GLN A O 1
ATOM 1418 N N . LEU A 1 179 ? 9.156 1.422 -5.539 1.00 96.31 179 LEU A N 1
ATOM 1419 C CA . LEU A 1 179 ? 8.543 0.334 -4.782 1.00 96.31 179 LEU A CA 1
ATOM 1420 C C . LEU A 1 179 ? 8.398 0.719 -3.310 1.00 96.31 179 LEU A C 1
ATOM 1422 O O . LEU A 1 179 ? 7.307 0.596 -2.764 1.00 96.31 179 LEU A O 1
ATOM 1426 N N . LYS A 1 180 ? 9.444 1.272 -2.682 1.00 95.69 180 LYS A N 1
ATOM 1427 C CA . LYS A 1 180 ? 9.370 1.751 -1.293 1.00 95.69 180 LYS A CA 1
ATOM 1428 C C . LYS A 1 180 ? 8.268 2.801 -1.111 1.00 95.69 180 LYS A C 1
ATOM 1430 O O . LYS A 1 180 ? 7.493 2.716 -0.159 1.00 95.69 180 LYS A O 1
ATOM 1435 N N . LEU A 1 181 ? 8.176 3.762 -2.032 1.00 95.81 181 LEU A N 1
ATOM 1436 C CA . LEU A 1 181 ? 7.140 4.794 -2.019 1.00 95.81 181 LEU A CA 1
ATOM 1437 C C . LEU A 1 181 ? 5.737 4.181 -2.124 1.00 95.81 181 LEU A C 1
ATOM 1439 O O . LEU A 1 181 ? 4.878 4.478 -1.295 1.00 95.81 181 LEU A O 1
ATOM 1443 N N . ARG A 1 182 ? 5.499 3.312 -3.113 1.00 95.62 182 ARG A N 1
ATOM 1444 C CA . ARG A 1 182 ? 4.185 2.697 -3.353 1.00 95.62 182 ARG A CA 1
ATOM 1445 C C . ARG A 1 182 ? 3.769 1.730 -2.242 1.00 95.62 182 ARG A C 1
ATOM 1447 O O . ARG A 1 182 ? 2.604 1.738 -1.852 1.00 95.62 182 ARG A O 1
ATOM 1454 N N . ILE A 1 183 ? 4.703 0.952 -1.692 1.00 96.31 183 ILE A N 1
ATOM 1455 C CA . ILE A 1 183 ? 4.467 0.077 -0.531 1.00 96.31 183 ILE A CA 1
ATOM 1456 C C . ILE A 1 183 ? 4.024 0.911 0.677 1.00 96.31 183 ILE A C 1
ATOM 1458 O O . ILE A 1 183 ? 3.051 0.553 1.345 1.00 96.31 183 ILE A O 1
ATOM 1462 N N . GLY A 1 184 ? 4.704 2.035 0.934 1.00 94.94 184 GLY A N 1
ATOM 1463 C CA . GLY A 1 184 ? 4.350 2.965 2.008 1.00 94.94 184 GLY A CA 1
ATOM 1464 C C . GLY A 1 184 ? 2.993 3.640 1.793 1.00 94.94 184 GLY A C 1
ATOM 1465 O O . GLY A 1 184 ? 2.199 3.722 2.725 1.00 94.94 184 GLY A O 1
ATOM 1466 N N . GLN A 1 185 ? 2.690 4.062 0.561 1.00 94.62 185 GLN A N 1
ATOM 1467 C CA . GLN A 1 185 ? 1.378 4.614 0.205 1.00 94.62 185 GLN A CA 1
ATOM 1468 C C . GLN A 1 185 ? 0.257 3.608 0.479 1.00 94.62 185 GLN A C 1
ATOM 1470 O O . GLN A 1 185 ? -0.693 3.947 1.176 1.00 94.62 185 GLN A O 1
ATOM 1475 N N . LEU A 1 186 ? 0.394 2.359 0.023 1.00 95.00 186 LEU A N 1
ATOM 1476 C CA . LEU A 1 186 ? -0.614 1.329 0.288 1.00 95.00 186 LEU A CA 1
ATOM 1477 C C . LEU A 1 186 ? -0.754 1.004 1.780 1.00 95.00 186 LEU A C 1
ATOM 1479 O O . LEU A 1 186 ? -1.870 0.761 2.233 1.00 95.00 186 LEU A O 1
ATOM 1483 N N . ARG A 1 187 ? 0.329 1.072 2.568 1.00 95.12 187 ARG A N 1
ATOM 1484 C CA . ARG A 1 187 ? 0.250 0.901 4.030 1.00 95.12 187 ARG A CA 1
ATOM 1485 C C . ARG A 1 187 ? -0.640 1.979 4.644 1.00 95.12 187 ARG A C 1
ATOM 1487 O O . ARG A 1 187 ? -1.474 1.677 5.496 1.00 95.12 187 ARG A O 1
ATOM 1494 N N . ASN A 1 188 ? -0.474 3.221 4.192 1.00 93.69 188 ASN A N 1
ATOM 1495 C CA . ASN A 1 188 ? -1.281 4.347 4.649 1.00 93.69 188 ASN A CA 1
ATOM 1496 C C . ASN A 1 188 ? -2.747 4.196 4.229 1.00 93.69 188 ASN A C 1
ATOM 1498 O O . ASN A 1 188 ? -3.615 4.431 5.058 1.00 93.69 188 ASN A O 1
ATOM 1502 N N . GLU A 1 189 ? -3.023 3.741 3.002 1.00 93.88 189 GLU A N 1
ATOM 1503 C CA . GLU A 1 189 ? -4.393 3.465 2.537 1.00 93.88 189 GLU A CA 1
ATOM 1504 C C . GLU A 1 189 ? -5.080 2.392 3.408 1.00 93.88 189 GLU A C 1
ATOM 1506 O O . GLU A 1 189 ? -6.220 2.571 3.833 1.00 93.88 189 GLU A O 1
ATOM 1511 N N . VAL A 1 190 ? -4.385 1.298 3.752 1.00 93.88 190 VAL A N 1
ATOM 1512 C CA . VAL A 1 190 ? -4.934 0.274 4.666 1.00 93.88 190 VAL A CA 1
ATOM 1513 C C . VAL A 1 190 ? -5.169 0.844 6.069 1.00 93.88 190 VAL A C 1
ATOM 1515 O O . VAL A 1 190 ? -6.210 0.580 6.673 1.00 93.88 190 VAL A O 1
ATOM 1518 N N . SER A 1 191 ? -4.232 1.642 6.585 1.00 92.56 191 SER A N 1
ATOM 1519 C CA . SER A 1 191 ? -4.369 2.297 7.892 1.00 92.56 191 SER A CA 1
ATOM 1520 C C . SER A 1 191 ? -5.539 3.289 7.929 1.00 92.56 191 SER A C 1
ATOM 1522 O O . SER A 1 191 ? -6.270 3.352 8.921 1.00 92.56 191 SER A O 1
ATOM 1524 N N . GLU A 1 192 ? -5.765 4.026 6.840 1.00 92.25 192 GLU A N 1
ATOM 1525 C CA . GLU A 1 192 ? -6.901 4.936 6.672 1.00 92.25 192 GLU A CA 1
ATOM 1526 C C . GLU A 1 192 ? -8.223 4.167 6.740 1.00 92.25 192 GLU A C 1
ATOM 1528 O O . GLU A 1 192 ? -9.081 4.509 7.550 1.00 92.25 192 GLU A O 1
ATOM 1533 N N . VAL A 1 193 ? -8.355 3.068 5.989 1.00 91.81 193 VAL A N 1
ATOM 1534 C CA . VAL A 1 193 ? -9.547 2.205 6.029 1.00 91.81 193 VAL A CA 1
ATOM 1535 C C . VAL A 1 193 ? -9.786 1.647 7.437 1.00 91.81 193 VAL A C 1
ATOM 1537 O O . VAL A 1 193 ? -10.902 1.713 7.948 1.00 91.81 193 VAL A O 1
ATOM 1540 N N . GLN A 1 194 ? -8.754 1.148 8.121 1.00 91.25 194 GLN A N 1
ATOM 1541 C CA . GLN A 1 194 ? -8.893 0.662 9.502 1.00 91.25 194 GLN A CA 1
ATOM 1542 C C . GLN A 1 194 ? -9.293 1.779 10.479 1.00 91.25 194 GLN A C 1
ATOM 1544 O O . GLN A 1 194 ? -10.112 1.561 11.372 1.00 91.25 194 GLN A O 1
ATOM 1549 N N . THR A 1 195 ? -8.761 2.987 10.292 1.00 90.50 195 THR A N 1
ATOM 1550 C CA . THR A 1 195 ? -9.069 4.153 11.131 1.00 90.50 195 THR A CA 1
ATOM 1551 C C . THR A 1 195 ? -10.490 4.658 10.904 1.00 90.50 195 THR A C 1
ATOM 1553 O O . THR A 1 195 ? -11.181 4.979 11.867 1.00 90.50 195 THR A O 1
ATOM 1556 N N . LEU A 1 196 ? -10.966 4.675 9.660 1.00 89.94 196 LEU A N 1
ATOM 1557 C CA . LEU A 1 196 ? -12.351 5.018 9.340 1.00 89.94 196 LEU A CA 1
ATOM 1558 C C . LEU A 1 196 ? -13.329 3.991 9.930 1.00 89.94 196 LEU A C 1
ATOM 1560 O O . LEU A 1 196 ? -14.341 4.381 10.505 1.00 89.94 196 LEU A O 1
ATOM 1564 N N . ALA A 1 197 ? -12.999 2.695 9.884 1.00 89.38 197 ALA A N 1
ATOM 1565 C CA . ALA A 1 197 ? -13.814 1.649 10.507 1.00 89.38 197 ALA A CA 1
ATOM 1566 C C . ALA A 1 197 ? -13.888 1.828 12.030 1.00 89.38 197 ALA A C 1
ATOM 1568 O O . ALA A 1 197 ? -14.958 1.696 12.627 1.00 89.38 197 ALA A O 1
ATOM 1569 N N . ALA A 1 198 ? -12.752 2.158 12.653 1.00 89.00 198 ALA A N 1
ATOM 1570 C CA . ALA A 1 198 ? -12.686 2.486 14.070 1.00 89.00 198 ALA A CA 1
ATOM 1571 C C . ALA A 1 198 ? -13.543 3.721 14.390 1.00 89.00 198 ALA A C 1
ATOM 1573 O O . ALA A 1 198 ? -14.320 3.686 15.338 1.00 89.00 198 ALA A O 1
ATOM 1574 N N . ALA A 1 199 ? -13.482 4.774 13.573 1.00 87.56 199 ALA A N 1
ATOM 1575 C CA . ALA A 1 199 ? -14.305 5.967 13.756 1.00 87.56 199 ALA A CA 1
ATOM 1576 C C . ALA A 1 199 ? -15.811 5.654 13.688 1.00 87.56 199 ALA A C 1
ATOM 1578 O O . ALA A 1 199 ? -16.561 6.109 14.548 1.00 87.56 199 ALA A O 1
ATOM 1579 N N . THR A 1 200 ? -16.257 4.819 12.741 1.00 87.38 200 THR A N 1
ATOM 1580 C CA . THR A 1 200 ? -17.667 4.392 12.665 1.00 87.38 200 THR A CA 1
ATOM 1581 C C . THR A 1 200 ? -18.084 3.566 13.888 1.00 87.38 200 THR A C 1
ATOM 1583 O O . THR A 1 200 ? -19.181 3.741 14.416 1.00 87.38 200 THR A O 1
ATOM 1586 N N . LEU A 1 201 ? -17.211 2.684 14.385 1.00 88.25 201 LEU A N 1
ATOM 1587 C CA . LEU A 1 201 ? -17.476 1.928 15.613 1.00 88.25 201 LEU A CA 1
ATOM 1588 C C . LEU A 1 201 ? -17.528 2.846 16.845 1.00 88.25 201 LEU A C 1
ATOM 1590 O O . LEU A 1 201 ? -18.387 2.677 17.709 1.00 88.25 201 LEU A O 1
ATOM 1594 N N . GLN A 1 202 ? -16.645 3.840 16.908 1.00 85.88 202 GLN A N 1
ATOM 1595 C CA . GLN A 1 202 ? -16.633 4.850 17.959 1.00 85.88 202 GLN A CA 1
ATOM 1596 C C . GLN A 1 202 ? -17.920 5.686 17.957 1.00 85.88 202 GLN A C 1
ATOM 1598 O O . GLN A 1 202 ? -18.469 5.953 19.024 1.00 85.88 202 GLN A O 1
ATOM 1603 N N . GLU A 1 203 ? -18.420 6.073 16.782 1.00 84.25 203 GLU A N 1
ATOM 1604 C CA . GLU A 1 203 ? -19.696 6.781 16.638 1.00 84.25 203 GLU A CA 1
ATOM 1605 C C . GLU A 1 203 ? -20.872 5.934 17.142 1.00 84.25 203 GLU A C 1
ATOM 1607 O O . GLU A 1 203 ? -21.699 6.424 17.914 1.00 84.25 203 GLU A O 1
ATOM 1612 N N . HIS A 1 204 ? -20.909 4.644 16.793 1.00 84.56 204 HIS A N 1
ATOM 1613 C CA . HIS A 1 204 ? -21.923 3.726 17.313 1.00 84.56 204 HIS A CA 1
ATOM 1614 C C . HIS A 1 204 ? -21.880 3.633 18.847 1.00 84.56 204 HIS A C 1
ATOM 1616 O O . HIS A 1 204 ? -22.918 3.764 19.497 1.00 84.56 204 HIS A O 1
ATOM 1622 N N . ILE A 1 205 ? -20.684 3.481 19.429 1.00 83.38 205 ILE A N 1
ATOM 1623 C CA . ILE A 1 205 ? -20.481 3.443 20.886 1.00 83.38 205 ILE A CA 1
ATOM 1624 C C . ILE A 1 205 ? -20.926 4.751 21.551 1.00 83.38 205 ILE A C 1
ATOM 1626 O O . ILE A 1 205 ? -21.518 4.718 22.627 1.00 83.38 205 ILE A O 1
ATOM 1630 N N . ALA A 1 206 ? -20.673 5.904 20.927 1.00 78.81 206 ALA A N 1
ATOM 1631 C CA . ALA A 1 206 ? -21.110 7.195 21.454 1.00 78.81 206 ALA A CA 1
ATOM 1632 C C . ALA A 1 206 ? -22.642 7.315 21.511 1.00 78.81 206 ALA A C 1
ATOM 1634 O O . ALA A 1 206 ? -23.175 7.932 22.432 1.00 78.81 206 ALA A O 1
ATOM 1635 N N . GLN A 1 207 ? -23.346 6.710 20.551 1.00 79.38 207 GLN A N 1
ATOM 1636 C CA . GLN A 1 207 ? -24.809 6.662 20.524 1.00 79.38 207 GLN A CA 1
ATOM 1637 C C . GLN A 1 207 ? -25.392 5.586 21.461 1.00 79.38 207 GLN A C 1
ATOM 1639 O O . GLN A 1 207 ? -26.532 5.727 21.894 1.00 79.38 207 GLN A O 1
ATOM 1644 N N . HIS A 1 208 ? -24.617 4.542 21.783 1.00 80.94 208 HIS A N 1
ATOM 1645 C CA . HIS A 1 208 ? -25.041 3.366 22.559 1.00 80.94 208 HIS A CA 1
ATOM 1646 C C . HIS A 1 208 ? -24.014 3.034 23.662 1.00 80.94 208 HIS A C 1
ATOM 1648 O O . HIS A 1 208 ? -23.374 1.974 23.628 1.00 80.94 208 HIS A O 1
ATOM 1654 N N . PRO A 1 209 ? -23.786 3.929 24.642 1.00 75.00 209 PRO A N 1
ATOM 1655 C CA . PRO A 1 209 ? -22.723 3.780 25.642 1.00 75.00 209 PRO A CA 1
ATOM 1656 C C . PRO A 1 209 ? -22.869 2.531 26.529 1.00 75.00 209 PRO A C 1
ATOM 1658 O O . PRO A 1 209 ? -21.891 2.059 27.109 1.00 75.00 209 PRO A O 1
ATOM 1661 N N . GLU A 1 210 ? -24.068 1.957 26.624 1.00 79.12 210 GLU A N 1
ATOM 1662 C CA . GLU A 1 210 ? -24.356 0.697 27.311 1.00 79.12 210 GLU A CA 1
ATOM 1663 C C . GLU A 1 210 ? -23.658 -0.518 26.683 1.00 79.12 210 GLU A C 1
ATOM 1665 O O . GLU A 1 210 ? -23.453 -1.529 27.359 1.00 79.12 210 GLU A O 1
ATOM 1670 N N . THR A 1 211 ? -23.248 -0.417 25.415 1.00 77.44 211 THR A N 1
ATOM 1671 C CA . THR A 1 211 ? -22.541 -1.488 24.695 1.00 77.44 211 THR A CA 1
ATOM 1672 C C . THR A 1 211 ? -21.066 -1.596 25.088 1.00 77.44 211 THR A C 1
ATOM 1674 O O . THR A 1 211 ? -20.425 -2.614 24.822 1.00 77.44 211 THR A O 1
ATOM 1677 N N . VAL A 1 212 ? -20.520 -0.592 25.788 1.00 80.00 212 VAL A N 1
ATOM 1678 C CA . VAL A 1 212 ? -19.133 -0.593 26.265 1.00 80.00 212 VAL A CA 1
ATOM 1679 C C . VAL A 1 212 ? -18.946 -1.675 27.323 1.00 80.00 212 VAL A C 1
ATOM 1681 O O . VAL A 1 212 ? -19.448 -1.579 28.446 1.00 80.00 212 VAL A O 1
ATOM 1684 N N . THR A 1 213 ? -18.175 -2.707 26.999 1.00 79.56 213 THR A N 1
ATOM 1685 C CA . THR A 1 213 ? -17.840 -3.805 27.917 1.00 79.56 213 THR A CA 1
ATOM 1686 C C . THR A 1 213 ? -16.688 -3.466 28.863 1.00 79.56 213 THR A C 1
ATOM 1688 O O . THR A 1 213 ? -16.620 -4.059 29.939 1.00 79.56 213 THR A O 1
ATOM 1691 N N . ASP A 1 214 ? -15.832 -2.495 28.517 1.00 83.50 214 ASP A N 1
ATOM 1692 C CA . ASP A 1 214 ? -14.685 -2.079 29.331 1.00 83.50 214 ASP A CA 1
ATOM 1693 C C . ASP A 1 214 ? -15.135 -1.390 30.642 1.00 83.50 214 ASP A C 1
ATOM 1695 O O . ASP A 1 214 ? -15.666 -0.270 30.612 1.00 83.50 214 ASP A O 1
ATOM 1699 N N . PRO A 1 215 ? -14.911 -2.020 31.816 1.00 81.88 215 PRO A N 1
ATOM 1700 C CA . PRO A 1 215 ? -15.297 -1.459 33.109 1.00 81.88 215 PRO A CA 1
ATOM 1701 C C . PRO A 1 215 ? -14.601 -0.135 33.412 1.00 81.88 215 PRO A C 1
ATOM 1703 O O . PRO A 1 215 ? -15.151 0.721 34.104 1.00 81.88 215 PRO A O 1
ATOM 1706 N N . GLU A 1 216 ? -13.380 0.037 32.925 1.00 83.56 216 GLU A N 1
ATOM 1707 C CA . GLU A 1 216 ? -12.580 1.211 33.209 1.00 83.56 216 GLU A CA 1
ATOM 1708 C C . GLU A 1 216 ? -12.997 2.406 32.360 1.00 83.56 216 GLU A C 1
ATOM 1710 O O . GLU A 1 216 ? -13.039 3.530 32.860 1.00 83.56 216 GLU A O 1
ATOM 1715 N N . LEU A 1 217 ? -13.388 2.162 31.109 1.00 83.75 217 LEU A N 1
ATOM 1716 C CA . LEU A 1 217 ? -13.977 3.193 30.264 1.00 83.75 217 LEU A CA 1
ATOM 1717 C C . LEU A 1 217 ? -15.296 3.702 30.869 1.00 83.75 217 LEU A C 1
ATOM 1719 O O . LEU A 1 217 ? -15.522 4.909 30.932 1.00 83.75 217 LEU A O 1
ATOM 1723 N N . ARG A 1 218 ? -16.128 2.803 31.422 1.00 81.06 218 ARG A N 1
ATOM 1724 C CA . ARG A 1 218 ? -17.344 3.191 32.163 1.00 81.06 218 ARG A CA 1
ATOM 1725 C C . ARG A 1 218 ? -17.035 4.030 33.401 1.00 81.06 218 ARG A C 1
ATOM 1727 O O . ARG A 1 218 ? -17.714 5.026 33.638 1.00 81.06 218 ARG A O 1
ATOM 1734 N N . LYS A 1 219 ? -16.019 3.654 34.189 1.00 83.00 219 LYS A N 1
ATOM 1735 C CA . LYS A 1 219 ? -15.579 4.448 35.353 1.00 83.00 219 LYS A CA 1
ATOM 1736 C C . LYS A 1 219 ? -15.117 5.839 34.931 1.00 83.00 219 LYS A C 1
ATOM 1738 O O . LYS A 1 219 ? -15.451 6.814 35.599 1.00 83.00 219 LYS A O 1
ATOM 1743 N N . LEU A 1 220 ? -14.377 5.934 33.829 1.00 83.62 220 LEU A N 1
ATOM 1744 C CA . LEU A 1 220 ? -13.891 7.202 33.302 1.00 83.62 220 LEU A CA 1
ATOM 1745 C C . LEU A 1 220 ? -15.051 8.099 32.841 1.00 83.62 220 LEU A C 1
ATOM 1747 O O . LEU A 1 220 ? -15.104 9.267 33.218 1.00 83.62 220 LEU A O 1
ATOM 1751 N N . LEU A 1 221 ? -16.026 7.541 32.116 1.00 80.06 221 LEU A N 1
ATOM 1752 C CA . LEU A 1 221 ? -17.250 8.245 31.712 1.00 80.06 221 LEU A CA 1
ATOM 1753 C C . LEU A 1 221 ? -18.066 8.724 32.925 1.00 80.06 221 LEU A C 1
ATOM 1755 O O . LEU A 1 221 ? -18.497 9.875 32.965 1.00 80.06 221 LEU A O 1
ATOM 1759 N N . ALA A 1 222 ? -18.226 7.880 33.949 1.00 81.12 222 ALA A N 1
ATOM 1760 C CA . ALA A 1 222 ? -18.904 8.256 35.190 1.00 81.12 222 ALA A CA 1
ATOM 1761 C C . ALA A 1 222 ? -18.174 9.394 35.927 1.00 81.12 222 ALA A C 1
ATOM 1763 O O . ALA A 1 222 ? -18.815 10.321 36.419 1.00 81.12 222 ALA A O 1
ATOM 1764 N N . ARG A 1 223 ? -16.835 9.358 35.958 1.00 82.56 223 ARG A N 1
ATOM 1765 C CA . ARG A 1 223 ? -16.002 10.406 36.563 1.00 82.56 223 ARG A CA 1
ATOM 1766 C C . ARG A 1 223 ? -16.118 11.733 35.812 1.00 82.56 223 ARG A C 1
ATOM 1768 O O . ARG A 1 223 ? -16.256 12.767 36.450 1.00 82.56 223 ARG A O 1
ATOM 1775 N N . ILE A 1 224 ? -16.133 11.704 34.480 1.00 83.00 224 ILE A N 1
ATOM 1776 C CA . ILE A 1 224 ? -16.322 12.897 33.635 1.00 83.00 224 ILE A CA 1
ATOM 1777 C C . ILE A 1 224 ? -17.700 13.536 33.851 1.00 83.00 224 ILE A C 1
ATOM 1779 O O . ILE A 1 224 ? -17.807 14.759 33.806 1.00 83.00 224 ILE A O 1
ATOM 1783 N N . ASN A 1 225 ? -18.741 12.733 34.089 1.00 80.38 225 ASN A N 1
ATOM 1784 C CA . ASN A 1 225 ? -20.092 13.234 34.361 1.00 80.38 225 ASN A CA 1
ATOM 1785 C C . ASN A 1 225 ? -20.249 13.834 35.767 1.00 80.38 225 ASN A C 1
ATOM 1787 O O . ASN A 1 225 ? -21.129 14.665 35.973 1.00 80.38 225 ASN A O 1
ATOM 1791 N N . ALA A 1 226 ? -19.425 13.408 36.729 1.00 83.88 226 ALA A N 1
ATOM 1792 C CA . ALA A 1 226 ? -19.429 13.933 38.094 1.00 83.88 226 ALA A CA 1
ATOM 1793 C C . ALA A 1 226 ? -18.543 15.182 38.269 1.00 83.88 226 ALA A C 1
ATOM 1795 O O . ALA A 1 226 ? -18.724 15.925 39.233 1.00 83.88 226 ALA A O 1
ATOM 1796 N N . GLU A 1 227 ? -17.587 15.409 37.363 1.00 86.06 227 GLU A N 1
ATOM 1797 C CA . GLU A 1 227 ? -16.641 16.523 37.429 1.00 86.06 227 GLU A CA 1
ATOM 1798 C C . GLU A 1 227 ? -17.222 17.791 36.764 1.00 86.06 227 GLU A C 1
ATOM 1800 O O . GLU A 1 227 ? -17.689 17.727 35.621 1.00 86.06 227 GLU A O 1
ATOM 1805 N N . PRO A 1 228 ? -17.185 18.962 37.428 1.00 82.56 228 PRO A N 1
ATOM 1806 C CA . PRO A 1 228 ? -17.584 20.226 36.815 1.00 82.56 228 PRO A CA 1
ATOM 1807 C C . PRO A 1 228 ? -16.644 20.636 35.669 1.00 82.56 228 PRO A C 1
ATOM 1809 O O . PRO A 1 228 ? -15.505 20.177 35.564 1.00 82.56 228 PRO A O 1
ATOM 1812 N N . ASP A 1 229 ? -17.112 21.534 34.797 1.00 77.88 229 ASP A N 1
ATOM 1813 C CA . ASP A 1 229 ? -16.294 22.065 33.702 1.00 77.88 229 ASP A CA 1
ATOM 1814 C C . ASP A 1 229 ? -15.037 22.782 34.223 1.00 77.88 229 ASP A C 1
ATOM 1816 O O . ASP A 1 229 ? -15.121 23.760 34.964 1.00 77.88 229 ASP A O 1
ATOM 1820 N N . GLY A 1 230 ? -13.859 22.296 33.817 1.00 84.00 230 GLY A N 1
ATOM 1821 C CA . GLY A 1 230 ? -12.562 22.791 34.283 1.00 84.00 230 GLY A CA 1
ATOM 1822 C C . GLY A 1 230 ? -11.371 22.026 33.695 1.00 84.00 230 GLY A C 1
ATOM 1823 O O . GLY A 1 230 ? -11.531 21.158 32.832 1.00 84.00 230 GLY A O 1
ATOM 1824 N N . GLU A 1 231 ? -10.157 22.338 34.159 1.00 84.69 231 GLU A N 1
ATOM 1825 C CA . GLU A 1 231 ? -8.918 21.681 33.701 1.00 84.69 231 GLU A CA 1
ATOM 1826 C C . GLU A 1 231 ? -8.922 20.169 33.960 1.00 84.69 231 GLU A C 1
ATOM 1828 O O . GLU A 1 231 ? -8.554 19.395 33.077 1.00 84.69 231 GLU A O 1
ATOM 1833 N N . THR A 1 232 ? -9.432 19.738 35.117 1.00 83.50 232 THR A N 1
ATOM 1834 C CA . THR A 1 232 ? -9.594 18.320 35.468 1.00 83.50 232 THR A CA 1
ATOM 1835 C C . THR A 1 232 ? -10.471 17.586 34.454 1.00 83.50 232 THR A C 1
ATOM 1837 O O . THR A 1 232 ? -10.106 16.511 33.979 1.00 83.50 232 THR A O 1
ATOM 1840 N N . ARG A 1 233 ? -11.597 18.186 34.043 1.00 82.00 233 ARG A N 1
ATOM 1841 C CA . ARG A 1 233 ? -12.488 17.602 33.032 1.00 82.00 233 ARG A CA 1
ATOM 1842 C C . ARG A 1 233 ? -11.811 17.509 31.662 1.00 82.00 233 ARG A C 1
ATOM 1844 O O . ARG A 1 233 ? -11.950 16.491 30.991 1.00 82.00 233 ARG A O 1
ATOM 1851 N N . ARG A 1 234 ? -11.020 18.513 31.260 1.00 85.00 234 ARG A N 1
ATOM 1852 C CA . ARG A 1 234 ? -10.237 18.482 30.003 1.00 85.00 234 ARG A CA 1
ATOM 1853 C C . ARG A 1 234 ? -9.175 17.382 29.998 1.00 85.00 234 ARG A C 1
ATOM 1855 O O . ARG A 1 234 ? -9.003 16.705 28.984 1.00 85.00 234 ARG A O 1
ATOM 1862 N N . TYR A 1 235 ? -8.493 17.176 31.123 1.00 86.62 235 TYR A N 1
ATOM 1863 C CA . TYR A 1 235 ? -7.540 16.077 31.271 1.00 86.62 235 TYR A CA 1
ATOM 1864 C C . TYR A 1 235 ? -8.238 14.716 31.136 1.00 86.62 235 TYR A C 1
ATOM 1866 O O . TYR A 1 235 ? -7.822 13.889 30.327 1.00 86.62 235 TYR A O 1
ATOM 1874 N N . LEU A 1 236 ? -9.362 14.524 31.835 1.00 83.12 236 LEU A N 1
ATOM 1875 C CA . LEU A 1 236 ? -10.152 13.291 31.759 1.00 83.12 236 LEU A CA 1
ATOM 1876 C C . LEU A 1 236 ? -10.705 13.025 30.350 1.00 83.12 236 LEU A C 1
ATOM 1878 O O . LEU A 1 236 ? -10.746 11.877 29.921 1.00 83.12 236 LEU A O 1
ATOM 1882 N N . LEU A 1 237 ? -11.087 14.063 29.599 1.00 83.81 237 LEU A N 1
ATOM 1883 C CA . LEU A 1 237 ? -11.496 13.933 28.193 1.00 83.81 237 LEU A CA 1
ATOM 1884 C C . LEU A 1 237 ? -10.340 13.494 27.280 1.00 83.81 237 LEU A C 1
ATOM 1886 O O . LEU A 1 237 ? -10.558 12.759 26.319 1.00 83.81 237 LEU A O 1
ATOM 1890 N N . THR A 1 238 ? -9.109 13.903 27.590 1.00 84.81 238 THR A N 1
ATOM 1891 C CA . THR A 1 238 ? -7.912 13.478 26.848 1.00 84.81 238 THR A CA 1
ATOM 1892 C C . THR A 1 238 ? -7.578 12.015 27.151 1.00 84.81 238 THR A C 1
ATOM 1894 O O . THR A 1 238 ? -7.304 11.234 26.240 1.00 84.81 238 THR A O 1
ATOM 1897 N N . GLU A 1 239 ? -7.678 11.616 28.423 1.00 84.88 239 GLU A N 1
ATOM 1898 C CA . GLU A 1 239 ? -7.565 10.216 28.849 1.00 84.88 239 GLU A CA 1
ATOM 1899 C C . GLU A 1 239 ? -8.667 9.346 28.217 1.00 84.88 239 GLU A C 1
ATOM 1901 O O . GLU A 1 239 ? -8.390 8.241 27.744 1.00 84.88 239 GLU A O 1
ATOM 1906 N N . LEU A 1 240 ? -9.896 9.870 28.119 1.00 84.56 240 LEU A N 1
ATOM 1907 C CA . LEU A 1 240 ? -11.020 9.202 27.458 1.00 84.56 240 LEU A CA 1
ATOM 1908 C C . LEU A 1 240 ? -10.720 8.968 25.987 1.00 84.56 240 LEU A C 1
ATOM 1910 O O . LEU A 1 240 ? -10.924 7.857 25.514 1.00 84.56 240 LEU A O 1
ATOM 1914 N N . ALA A 1 241 ? -10.213 9.975 25.277 1.00 81.69 241 ALA A N 1
ATOM 1915 C CA . ALA A 1 241 ? -9.891 9.851 23.861 1.00 81.69 241 ALA A CA 1
ATOM 1916 C C . ALA A 1 241 ? -8.853 8.745 23.604 1.00 81.69 241 ALA A C 1
ATOM 1918 O O . ALA A 1 241 ? -9.054 7.901 22.730 1.00 81.69 241 ALA A O 1
ATOM 1919 N N . GLY A 1 242 ? -7.778 8.698 24.400 1.00 83.00 242 GLY A N 1
ATOM 1920 C CA . GLY A 1 242 ? -6.753 7.657 24.278 1.00 83.00 242 GLY A CA 1
ATOM 1921 C C . GLY A 1 242 ? -7.295 6.256 24.574 1.00 83.00 242 GLY A C 1
ATOM 1922 O O . GLY A 1 242 ? -7.083 5.323 23.797 1.00 83.00 242 GLY A O 1
ATOM 1923 N N . ARG A 1 243 ? -8.044 6.111 25.674 1.00 85.56 243 ARG A N 1
ATOM 1924 C CA . ARG A 1 243 ? -8.581 4.815 26.112 1.00 85.56 243 ARG A CA 1
ATOM 1925 C C . ARG A 1 243 ? -9.695 4.308 25.197 1.00 85.56 243 ARG A C 1
ATOM 1927 O O . ARG A 1 243 ? -9.737 3.119 24.896 1.00 85.56 243 ARG A O 1
ATOM 1934 N N . LEU A 1 244 ? -10.544 5.209 24.703 1.00 84.69 244 LEU A N 1
ATOM 1935 C CA . LEU A 1 244 ? -11.596 4.901 23.738 1.00 84.69 244 LEU A CA 1
ATOM 1936 C C . LEU A 1 244 ? -10.998 4.445 22.408 1.00 84.69 244 LEU A C 1
ATOM 1938 O O . LEU A 1 244 ? -11.441 3.434 21.883 1.00 84.69 244 LEU A O 1
ATOM 1942 N N . ASN A 1 245 ? -9.960 5.114 21.898 1.00 84.75 245 ASN A N 1
ATOM 1943 C CA . ASN A 1 245 ? -9.291 4.694 20.664 1.00 84.75 245 ASN A CA 1
ATOM 1944 C C . ASN A 1 245 ? -8.690 3.279 20.796 1.00 84.75 245 ASN A C 1
ATOM 1946 O O . ASN A 1 245 ? -8.912 2.425 19.939 1.00 84.75 245 ASN A O 1
ATOM 1950 N N . ALA A 1 246 ? -8.001 2.990 21.907 1.00 85.62 246 ALA A N 1
ATOM 1951 C CA . ALA A 1 246 ? -7.458 1.655 22.172 1.00 85.62 246 ALA A CA 1
ATOM 1952 C C . ALA A 1 246 ? -8.560 0.585 22.295 1.00 85.62 246 ALA A C 1
ATOM 1954 O O . ALA A 1 246 ? -8.453 -0.494 21.707 1.00 85.62 246 ALA A O 1
ATOM 1955 N N . PHE A 1 247 ? -9.643 0.896 23.015 1.00 87.75 247 PHE A N 1
ATOM 1956 C CA . PHE A 1 247 ? -10.798 0.011 23.155 1.00 87.75 247 PHE A CA 1
ATOM 1957 C C . PHE A 1 247 ? -11.460 -0.273 21.803 1.00 87.75 247 PHE A C 1
ATOM 1959 O O . PHE A 1 247 ? -11.646 -1.432 21.445 1.00 87.75 247 PHE A O 1
ATOM 1966 N N . VAL A 1 248 ? -11.748 0.768 21.020 1.00 88.38 248 VAL A N 1
ATOM 1967 C CA . VAL A 1 248 ? -12.376 0.672 19.697 1.00 88.38 248 VAL A CA 1
ATOM 1968 C C . VAL A 1 248 ? -11.542 -0.190 18.755 1.00 88.38 248 VAL A C 1
ATOM 1970 O O . VAL A 1 248 ? -12.098 -1.027 18.054 1.00 88.38 248 VAL A O 1
ATOM 1973 N N . ARG A 1 249 ? -10.213 -0.044 18.744 1.00 88.06 249 ARG A N 1
ATOM 1974 C CA . ARG A 1 249 ? -9.332 -0.863 17.892 1.00 88.06 249 ARG A CA 1
ATOM 1975 C C . ARG A 1 249 ? -9.292 -2.326 18.330 1.00 88.06 249 ARG A C 1
ATOM 1977 O O . ARG A 1 249 ? -9.335 -3.217 17.482 1.00 88.06 249 ARG A O 1
ATOM 1984 N N . SER A 1 250 ? -9.275 -2.581 19.638 1.00 88.06 250 SER A N 1
ATOM 1985 C CA . SER A 1 250 ? -9.379 -3.935 20.197 1.00 88.06 250 SER A CA 1
ATOM 1986 C C . SER A 1 250 ? -10.717 -4.594 19.845 1.00 88.06 250 SER A C 1
ATOM 1988 O O . SER A 1 250 ? -10.760 -5.731 19.371 1.00 88.06 250 SER A O 1
ATOM 1990 N N . GLU A 1 251 ? -11.817 -3.856 19.991 1.00 87.69 251 GLU A N 1
ATOM 1991 C CA . GLU A 1 251 ? -13.149 -4.321 19.615 1.00 87.69 251 GLU A CA 1
ATOM 1992 C C . GLU A 1 251 ? -13.264 -4.539 18.107 1.00 87.69 251 GLU A C 1
ATOM 1994 O O . GLU A 1 251 ? -13.753 -5.583 17.682 1.00 87.69 251 GLU A O 1
ATOM 1999 N N . LEU A 1 252 ? -12.729 -3.630 17.289 1.00 88.06 252 LEU A N 1
ATOM 2000 C CA . LEU A 1 252 ? -12.693 -3.771 15.837 1.00 88.06 252 LEU A CA 1
ATOM 2001 C C . LEU A 1 252 ? -11.932 -5.035 15.420 1.00 88.06 252 LEU A C 1
ATOM 2003 O O . LEU A 1 252 ? -12.408 -5.791 14.572 1.00 88.06 252 LEU A O 1
ATOM 2007 N N . LYS A 1 253 ? -10.787 -5.324 16.046 1.00 89.69 253 LYS A N 1
ATOM 2008 C CA . LYS A 1 253 ? -10.045 -6.580 15.860 1.00 89.69 253 LYS A CA 1
ATOM 2009 C C . LYS A 1 253 ? -10.877 -7.795 16.271 1.00 89.69 253 LYS A C 1
ATOM 2011 O O . LYS A 1 253 ? -10.926 -8.776 15.528 1.00 89.69 253 LYS A O 1
ATOM 2016 N N . ARG A 1 254 ? -11.575 -7.732 17.410 1.00 89.25 254 ARG A N 1
ATOM 2017 C CA . ARG A 1 254 ? -12.435 -8.815 17.913 1.00 89.25 254 ARG A CA 1
ATOM 2018 C C . ARG A 1 254 ? -13.599 -9.119 16.966 1.00 89.25 254 ARG A C 1
ATOM 2020 O O . ARG A 1 254 ? -13.811 -10.283 16.634 1.00 89.25 254 ARG A O 1
ATOM 2027 N N . ILE A 1 255 ? -14.338 -8.103 16.516 1.00 86.75 255 ILE A N 1
ATOM 2028 C CA . ILE A 1 255 ? -15.505 -8.282 15.631 1.00 86.75 255 ILE A CA 1
ATOM 2029 C C . ILE A 1 255 ? -15.089 -8.657 14.206 1.00 86.75 255 ILE A C 1
ATOM 2031 O O . ILE A 1 255 ? -15.770 -9.439 13.537 1.00 86.75 255 ILE A O 1
ATOM 2035 N N . SER A 1 256 ? -13.960 -8.124 13.729 1.00 83.56 256 SER A N 1
ATOM 2036 C CA . SER A 1 256 ? -13.486 -8.390 12.373 1.00 83.56 256 SER A CA 1
ATOM 2037 C C . SER A 1 256 ? -12.703 -9.686 12.250 1.00 83.56 256 SER A C 1
ATOM 2039 O O . SER A 1 256 ? -12.721 -10.284 11.176 1.00 83.56 256 SER A O 1
ATOM 2041 N N . GLY A 1 257 ? -12.053 -10.155 13.318 1.00 84.06 257 GLY A N 1
ATOM 2042 C CA . GLY A 1 257 ? -11.099 -11.262 13.255 1.00 84.06 257 GLY A CA 1
ATOM 2043 C C . GLY A 1 257 ? -9.861 -10.933 12.412 1.00 84.06 257 GLY A C 1
ATOM 2044 O O . GLY A 1 257 ? -9.196 -11.847 11.918 1.00 84.06 257 GLY A O 1
ATOM 2045 N N . ALA A 1 258 ? -9.583 -9.643 12.195 1.00 84.94 258 ALA A N 1
ATOM 2046 C CA . ALA A 1 258 ? -8.455 -9.160 11.415 1.00 84.94 258 ALA A CA 1
ATOM 2047 C C . ALA A 1 258 ? -7.484 -8.358 12.295 1.00 84.94 258 ALA A C 1
ATOM 2049 O O . ALA A 1 258 ? -7.925 -7.556 13.121 1.00 84.94 258 ALA A O 1
ATOM 2050 N N . PRO A 1 259 ? -6.168 -8.561 12.133 1.00 86.69 259 PRO A N 1
ATOM 2051 C CA . PRO A 1 259 ? -5.158 -7.765 12.824 1.00 86.69 259 PRO A CA 1
ATOM 2052 C C . PRO A 1 259 ? -5.150 -6.311 12.327 1.00 86.69 259 PRO A C 1
ATOM 2054 O O . PRO A 1 259 ? -5.417 -6.042 11.152 1.00 86.69 259 PRO A O 1
ATOM 2057 N N . MET A 1 260 ? -4.819 -5.378 13.221 1.00 86.81 260 MET A N 1
ATOM 2058 C CA . MET A 1 260 ? -4.670 -3.955 12.898 1.00 86.81 260 MET A CA 1
ATOM 2059 C C . MET A 1 260 ? -3.207 -3.651 12.561 1.00 86.81 260 MET A C 1
ATOM 2061 O O . MET A 1 260 ? -2.308 -4.133 13.246 1.00 86.81 260 MET A O 1
ATOM 2065 N N . LEU A 1 261 ? -2.947 -2.840 11.530 1.00 85.69 261 LEU A N 1
ATOM 2066 C CA . LEU A 1 261 ? -1.574 -2.524 11.106 1.00 85.69 261 LEU A CA 1
ATOM 2067 C C . LEU A 1 261 ? -0.791 -1.698 12.131 1.00 85.69 261 LEU A C 1
ATOM 2069 O O . LEU A 1 261 ? 0.433 -1.718 12.110 1.00 85.69 261 LEU A O 1
ATOM 2073 N N . GLU A 1 262 ? -1.482 -0.982 13.015 1.00 80.25 262 GLU A N 1
ATOM 2074 C CA . GLU A 1 262 ? -0.864 -0.206 14.098 1.00 80.25 262 GLU A CA 1
ATOM 2075 C C . GLU A 1 262 ? -0.188 -1.096 15.157 1.00 80.25 262 GLU A C 1
ATOM 2077 O O . GLU A 1 262 ? 0.643 -0.620 15.920 1.00 80.25 262 GLU A O 1
ATOM 2082 N N . GLU A 1 263 ? -0.506 -2.396 15.195 1.00 74.69 263 GLU A N 1
ATOM 2083 C CA . GLU A 1 263 ? 0.170 -3.363 16.071 1.00 74.69 263 GLU A CA 1
ATOM 2084 C C . GLU A 1 263 ? 1.544 -3.795 15.529 1.00 74.69 263 GLU A C 1
ATOM 2086 O O . GLU A 1 263 ? 2.312 -4.438 16.246 1.00 74.69 263 GLU A O 1
ATOM 2091 N N . LEU A 1 264 ? 1.849 -3.478 14.265 1.00 76.88 264 LEU A N 1
ATOM 2092 C CA . LEU A 1 264 ? 3.132 -3.785 13.640 1.00 76.88 264 LEU A CA 1
ATOM 2093 C C . LEU A 1 264 ? 4.143 -2.648 13.879 1.00 76.88 264 LEU A C 1
ATOM 2095 O O . LEU A 1 264 ? 3.742 -1.481 13.858 1.00 76.88 264 LEU A O 1
ATOM 2099 N N . PRO A 1 265 ? 5.436 -2.978 14.073 1.00 59.75 265 PRO A N 1
ATOM 2100 C CA . PRO A 1 265 ? 6.498 -1.992 14.277 1.00 59.75 265 PRO A CA 1
ATOM 2101 C C . PRO A 1 265 ? 6.722 -1.037 13.087 1.00 59.75 265 PRO A C 1
ATOM 2103 O O . PRO A 1 265 ? 6.213 -1.274 11.962 1.00 59.75 265 PRO A O 1
#

Organism: NCBI:txid2606640

Radius of gyration: 45.43 Å; chains: 1; bounding box: 102×57×140 Å

Sequence (265 aa):
MASRLSYRTRSKLLKLLHGESAANSEEHELNAVFLQITLAIMLIFMITFFLFMEKTGGEINRLDELREQLDLARREKLANAVDRTAERYRVRYGLTPFLRIDPDSGRKSYDLAGIIRDGALSGEENPRLSFRQGGQNACLDYSAPDVLQAEWEKQTLGQAGIAASDLGDADRLWLKEQLKLRIGQLRNEVSEVQTLAAATLQEHIAQHPETVTDPELRKLLARINAEPDGETRRYLLTELAGRLNAFVRSELKRISGAPMLEELP

pLDDT: mean 83.01, std 12.3, range [38.03, 97.0]

Foldseek 3Di:
DDDDDDPVRVVVVCCVVPDDVPVVVVVVVVVVVVVVVVVVVVVVVVVVVVVVCVVVVVVVVVVVVVVVVVVVVLLVLLVVLLVVLLVVLCVQLLQVVQWDQDPPPRDTDGDPPQLADLLFGHPPPSSLCSNQRNLASLCVLLLCVVVVLVVSLVSSCVSSVHDPVRDDPVSVVVSSVSSVVSNVVVLVSNLNNLVNQLVVSLVSCVVVVVPDPDPVLVVLVVVLVVDPDDPVNVVSVVVNVVVSSVSSSVSSCVRSVGDRCVVHD